Protein AF-A0A401I4K0-F1 (afdb_monomer)

Radius of gyration: 16.78 Å; Cα contacts (8 Å, |Δi|>4): 309; chains: 1; bounding box: 39×37×46 Å

Secondary structure (DSSP, 8-state):
-HHHHHH-GGGG-TTSPPSS-HHHHHHHHHHHHH-SSEEE----STTHHHHHHHHHHHH----SSEEETTHHHHHHT-HHHHHHHTTS-EEEESTTHHHHHHHHHHTT----EEEEE---SGGGHHHHHHHHHHHHHHS--SEEEE--SSTHHHHHHHHHHHTSEEEE-HHHHHHHHHHHHTT--TTT--SPPP-

Sequence (195 aa):
MEFMKTQYDWVNHPKYITLPNASAREKLVACLREADLVGHLVEPQWGFKPLFDMVASFYKPKLDNTFYAFANAHISRDRRFYSAFKDTKVLLCGAKAVKYQKVLQDRYGWTGIVGAVDCPTWDHHEEAMHHMSLMYSSQPYRLALVCAGVPGKVLTIHAKKLGAVGVDFGSGAELSVQADEQGFDAWDYTGTLKY

pLDDT: mean 91.39, std 9.86, range [57.34, 98.75]

Structure (mmCIF, N/CA/C/O backbone):
data_AF-A0A401I4K0-F1
#
_entry.id   AF-A0A401I4K0-F1
#
loop_
_atom_site.group_PDB
_atom_site.id
_atom_site.type_symbol
_atom_site.label_atom_id
_atom_site.label_alt_id
_atom_site.label_comp_id
_atom_site.label_asym_id
_atom_site.label_entity_id
_atom_site.label_seq_id
_atom_site.pdbx_PDB_ins_code
_atom_site.Cartn_x
_atom_site.Cartn_y
_atom_site.Cartn_z
_atom_site.occupancy
_atom_site.B_iso_or_equiv
_atom_site.auth_seq_id
_atom_site.auth_comp_id
_atom_site.auth_asym_id
_atom_site.auth_atom_id
_atom_site.pdbx_PDB_model_num
ATOM 1 N N . MET A 1 1 ? 19.461 3.174 -20.249 1.00 59.97 1 MET A N 1
ATOM 2 C CA . MET A 1 1 ? 19.204 4.158 -19.169 1.00 59.97 1 MET A CA 1
ATOM 3 C C . MET A 1 1 ? 18.585 5.439 -19.707 1.00 59.97 1 MET A C 1
ATOM 5 O O . MET A 1 1 ? 17.616 5.892 -19.123 1.00 59.97 1 MET A O 1
ATOM 9 N N . GLU A 1 2 ? 19.083 5.994 -20.813 1.00 66.06 2 GLU A N 1
ATOM 10 C CA . GLU A 1 2 ? 18.573 7.246 -21.398 1.00 66.06 2 GLU A CA 1
ATOM 11 C C . GLU A 1 2 ? 17.083 7.187 -21.781 1.00 66.06 2 GLU A C 1
ATOM 13 O O . GLU A 1 2 ? 16.327 8.042 -21.345 1.00 66.06 2 GLU A O 1
ATOM 18 N N . PHE A 1 3 ? 16.626 6.105 -22.427 1.00 68.75 3 PHE A N 1
ATOM 19 C CA . PHE A 1 3 ? 15.195 5.858 -22.686 1.00 68.75 3 PHE A CA 1
ATOM 20 C C . PHE A 1 3 ? 14.327 5.893 -21.415 1.00 68.75 3 PHE A C 1
ATOM 22 O O . PHE A 1 3 ? 13.306 6.562 -21.370 1.00 68.75 3 PHE A O 1
ATOM 29 N N . MET A 1 4 ? 14.744 5.214 -20.341 1.00 67.06 4 MET A N 1
ATOM 30 C CA . MET A 1 4 ? 13.981 5.223 -19.084 1.00 67.06 4 MET A CA 1
ATOM 31 C C . MET A 1 4 ? 13.912 6.629 -18.479 1.00 67.06 4 MET A C 1
ATOM 33 O O . MET A 1 4 ? 12.882 7.006 -17.940 1.00 67.06 4 MET A O 1
ATOM 37 N N . LYS A 1 5 ? 14.989 7.414 -18.593 1.00 68.00 5 LYS A N 1
ATOM 38 C CA . LYS A 1 5 ? 15.036 8.794 -18.094 1.00 68.00 5 LYS A CA 1
ATOM 39 C C . LYS A 1 5 ? 14.153 9.749 -18.897 1.00 68.00 5 LYS A C 1
ATOM 41 O O . LYS A 1 5 ? 13.675 10.712 -18.319 1.00 68.00 5 LYS A O 1
ATOM 46 N N . THR A 1 6 ? 13.951 9.506 -20.193 1.00 66.44 6 THR A N 1
ATOM 47 C CA . THR A 1 6 ? 13.090 10.347 -21.042 1.00 66.44 6 THR A CA 1
ATOM 48 C C . THR A 1 6 ? 11.616 9.967 -20.973 1.00 66.44 6 THR A C 1
ATOM 50 O O . THR A 1 6 ? 10.772 10.785 -21.314 1.00 66.44 6 THR A O 1
ATOM 53 N N . GLN A 1 7 ? 11.297 8.738 -20.559 1.00 66.12 7 GLN A N 1
ATOM 54 C CA . GLN A 1 7 ? 9.914 8.266 -20.430 1.00 66.12 7 GLN A CA 1
ATOM 55 C C . GLN A 1 7 ? 9.366 8.363 -18.999 1.00 66.12 7 GLN A C 1
ATOM 57 O O . GLN A 1 7 ? 8.151 8.340 -18.810 1.00 66.12 7 GLN A O 1
ATOM 62 N N . TYR A 1 8 ? 10.237 8.440 -17.988 1.00 68.19 8 TYR A N 1
ATOM 63 C CA . TYR A 1 8 ? 9.842 8.321 -16.588 1.00 68.19 8 TYR A CA 1
ATOM 64 C C . TYR A 1 8 ? 10.593 9.314 -15.692 1.00 68.19 8 TYR A C 1
ATOM 66 O O . TYR A 1 8 ? 11.676 9.023 -15.181 1.00 68.19 8 TYR A O 1
ATOM 74 N N . ASP A 1 9 ? 9.966 10.461 -15.425 1.00 65.19 9 ASP A N 1
ATOM 75 C CA . ASP A 1 9 ? 10.536 11.551 -14.614 1.00 65.19 9 ASP A CA 1
ATOM 76 C C . ASP A 1 9 ? 10.916 11.120 -13.185 1.00 65.19 9 ASP A C 1
ATOM 78 O O . ASP A 1 9 ? 11.830 11.670 -12.567 1.00 65.19 9 ASP A O 1
ATOM 82 N N . TRP A 1 10 ? 10.267 10.076 -12.660 1.00 67.19 10 TRP A N 1
ATOM 83 C CA . TRP A 1 10 ? 10.559 9.532 -11.333 1.00 67.19 10 TRP A CA 1
ATOM 84 C C . TRP A 1 10 ? 11.898 8.781 -11.251 1.00 67.19 10 TRP A C 1
ATOM 86 O O . TRP A 1 10 ? 12.419 8.607 -10.152 1.00 67.19 10 TRP A O 1
ATOM 96 N N . VAL A 1 11 ? 12.502 8.371 -12.375 1.00 66.31 11 VAL A N 1
ATOM 97 C CA . VAL A 1 11 ? 13.742 7.564 -12.397 1.00 66.31 11 VAL A CA 1
ATOM 98 C C . VAL A 1 11 ? 14.938 8.284 -11.761 1.00 66.31 11 VAL A C 1
ATOM 100 O O . VAL A 1 11 ? 15.849 7.621 -11.269 1.00 66.31 11 VAL A O 1
ATOM 103 N N . ASN A 1 12 ? 14.943 9.620 -11.732 1.00 65.00 12 ASN A N 1
ATOM 104 C CA . ASN A 1 12 ? 16.006 10.411 -11.095 1.00 65.00 12 ASN A CA 1
ATOM 105 C C . ASN A 1 12 ? 15.560 11.090 -9.792 1.00 65.00 12 ASN A C 1
ATOM 107 O O . ASN A 1 12 ? 16.321 11.865 -9.214 1.00 65.00 12 ASN A O 1
ATOM 111 N N . HIS A 1 13 ? 14.327 10.860 -9.339 1.00 67.81 13 HIS A N 1
ATOM 112 C CA . HIS A 1 13 ? 13.812 11.574 -8.182 1.00 67.81 13 HIS A CA 1
ATOM 113 C C . HIS A 1 13 ? 14.358 10.930 -6.885 1.00 67.81 13 HIS A C 1
ATOM 115 O O . HIS A 1 13 ? 14.243 9.718 -6.709 1.00 67.81 13 HIS A O 1
ATOM 121 N N . PRO A 1 14 ? 14.928 11.709 -5.944 1.00 64.94 14 PRO A N 1
ATOM 122 C CA . PRO A 1 14 ? 15.727 11.193 -4.819 1.00 64.94 14 PRO A CA 1
ATOM 123 C C . PRO A 1 14 ? 14.950 10.328 -3.816 1.00 64.94 14 PRO A C 1
ATOM 125 O O . PRO A 1 14 ? 15.546 9.616 -3.018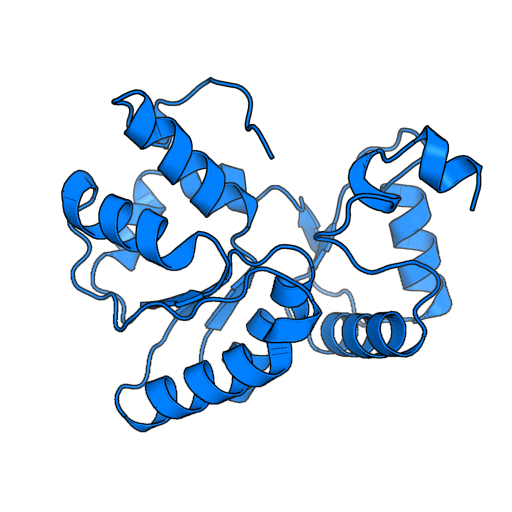 1.00 64.94 14 PRO A O 1
ATOM 128 N N . LYS A 1 15 ? 13.612 10.365 -3.852 1.00 66.25 15 LYS A N 1
ATOM 129 C CA . LYS A 1 15 ? 12.749 9.453 -3.075 1.00 66.25 15 LYS A CA 1
ATOM 130 C C . LYS A 1 15 ? 12.721 8.015 -3.619 1.00 66.25 15 LYS A C 1
ATOM 132 O O . LYS A 1 15 ? 12.202 7.128 -2.942 1.00 66.25 15 LYS A O 1
ATOM 137 N N . TYR A 1 16 ? 13.229 7.784 -4.828 1.00 74.19 16 TYR A N 1
ATOM 138 C CA . TYR A 1 16 ? 13.229 6.480 -5.485 1.00 74.19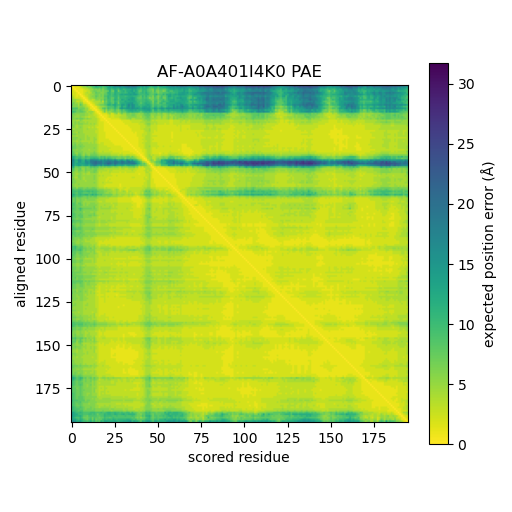 16 TYR A CA 1
ATOM 139 C C . TYR A 1 16 ? 14.617 5.845 -5.476 1.00 74.19 16 TYR A C 1
ATOM 141 O O . TYR A 1 16 ? 15.626 6.470 -5.167 1.00 74.19 16 TYR A O 1
ATOM 149 N N . ILE A 1 17 ? 14.653 4.562 -5.822 1.00 83.38 17 ILE A N 1
ATOM 150 C CA . ILE A 1 17 ? 15.889 3.791 -5.901 1.00 83.38 17 ILE A CA 1
ATOM 151 C C . ILE A 1 17 ? 16.758 4.339 -7.034 1.00 83.38 17 ILE A C 1
ATOM 153 O O . ILE A 1 17 ? 16.348 4.317 -8.196 1.00 83.38 17 ILE A O 1
ATOM 157 N N . THR A 1 18 ? 17.990 4.726 -6.715 1.00 83.44 18 THR A N 1
ATOM 158 C CA . THR A 1 18 ? 19.007 5.041 -7.724 1.00 83.44 18 THR A CA 1
ATOM 159 C C . THR A 1 18 ? 19.327 3.798 -8.550 1.00 83.44 18 THR A C 1
ATOM 161 O O . THR A 1 18 ? 19.769 2.784 -8.011 1.00 83.44 18 THR A O 1
ATOM 164 N N . LEU A 1 19 ? 19.110 3.865 -9.866 1.00 84.00 19 LEU A N 1
ATOM 165 C CA . LEU A 1 19 ? 19.390 2.762 -10.787 1.00 84.00 19 LEU A CA 1
ATOM 166 C C . LEU A 1 19 ? 20.790 2.884 -11.425 1.00 84.00 19 LEU A C 1
ATOM 168 O O . LEU A 1 19 ? 21.197 3.992 -11.777 1.00 84.00 19 LEU A O 1
ATOM 172 N N . PRO A 1 20 ? 21.489 1.757 -11.675 1.00 87.94 20 PRO A N 1
ATOM 173 C CA . PRO A 1 20 ? 21.079 0.379 -11.386 1.00 87.94 20 PRO A CA 1
ATOM 174 C C . PRO A 1 20 ? 21.263 0.001 -9.907 1.00 87.94 20 PRO A C 1
ATOM 176 O O . PRO A 1 20 ? 22.246 0.377 -9.281 1.00 87.94 20 PRO A O 1
ATOM 179 N N . ASN A 1 21 ? 20.355 -0.821 -9.371 1.00 89.06 21 ASN A N 1
ATOM 180 C CA . ASN A 1 21 ? 20.457 -1.357 -8.011 1.00 89.06 21 ASN A CA 1
ATOM 181 C C . ASN A 1 21 ? 20.181 -2.867 -8.015 1.00 89.06 21 ASN A C 1
ATOM 183 O O . ASN A 1 21 ? 19.038 -3.304 -8.164 1.00 89.06 21 ASN A O 1
ATOM 187 N N . ALA A 1 22 ? 21.244 -3.667 -7.904 1.00 93.00 22 ALA A N 1
ATOM 188 C CA . ALA A 1 22 ? 21.151 -5.125 -7.978 1.00 93.00 22 ALA A CA 1
ATOM 189 C C . ALA A 1 22 ? 20.391 -5.717 -6.782 1.00 93.00 22 ALA A C 1
ATOM 191 O O . ALA A 1 22 ? 19.496 -6.535 -6.978 1.00 93.00 22 ALA A O 1
ATOM 192 N N . SER A 1 23 ? 20.686 -5.229 -5.574 1.00 92.94 23 SER A N 1
ATOM 193 C CA . SER A 1 23 ? 20.040 -5.673 -4.335 1.00 92.94 23 SER A CA 1
ATOM 194 C C . SER A 1 23 ? 18.533 -5.415 -4.364 1.00 92.94 23 SER A C 1
ATOM 196 O O . SER A 1 23 ? 17.734 -6.320 -4.125 1.00 92.94 23 SER A O 1
ATOM 198 N N . ALA A 1 24 ? 18.114 -4.209 -4.756 1.00 93.19 24 ALA A N 1
ATOM 199 C CA . ALA A 1 24 ? 16.696 -3.893 -4.847 1.00 93.19 24 ALA A CA 1
ATOM 200 C C . ALA A 1 24 ? 15.976 -4.732 -5.906 1.00 93.19 24 ALA A C 1
ATOM 202 O O . ALA A 1 24 ? 14.875 -5.222 -5.663 1.00 93.19 24 ALA A O 1
ATOM 203 N N . ARG A 1 25 ? 16.611 -4.956 -7.061 1.00 94.19 25 ARG A N 1
ATOM 204 C CA . ARG A 1 25 ? 16.080 -5.836 -8.107 1.00 94.19 25 ARG A CA 1
ATOM 205 C C . ARG A 1 25 ? 15.861 -7.256 -7.587 1.00 94.19 25 ARG A C 1
ATOM 207 O O . ARG A 1 25 ? 14.791 -7.812 -7.804 1.00 94.19 25 ARG A O 1
ATOM 214 N N . GLU A 1 26 ? 16.836 -7.830 -6.890 1.00 95.25 26 GLU A N 1
ATOM 215 C CA . GLU A 1 26 ? 16.734 -9.180 -6.323 1.00 95.25 26 GLU A CA 1
ATOM 216 C C . GLU A 1 26 ? 15.638 -9.275 -5.258 1.00 95.25 26 GLU A C 1
ATOM 218 O O . GLU A 1 26 ? 14.804 -10.181 -5.328 1.00 95.25 26 GLU A O 1
ATOM 223 N N . LYS A 1 27 ? 15.560 -8.299 -4.341 1.00 96.06 27 LYS A N 1
ATOM 224 C CA . LYS A 1 27 ? 14.483 -8.225 -3.340 1.00 96.06 27 LYS A CA 1
ATOM 225 C C . LYS A 1 27 ? 13.101 -8.131 -3.999 1.00 96.06 27 LYS A C 1
ATOM 227 O O . LYS A 1 27 ? 12.183 -8.849 -3.606 1.00 96.06 27 LYS A O 1
ATOM 232 N N . LEU A 1 28 ? 12.940 -7.291 -5.022 1.00 95.56 28 LEU A N 1
ATOM 233 C CA . LEU A 1 28 ? 11.666 -7.133 -5.733 1.00 95.56 28 LEU A CA 1
ATOM 234 C C . LEU A 1 28 ? 11.276 -8.388 -6.525 1.00 95.56 28 LEU A C 1
ATOM 236 O O . LEU A 1 28 ? 10.108 -8.767 -6.521 1.00 95.56 28 LEU A O 1
ATOM 240 N N . VAL A 1 29 ? 12.235 -9.069 -7.158 1.00 95.75 29 VAL A N 1
ATOM 241 C CA . VAL A 1 29 ? 11.990 -10.346 -7.852 1.00 95.75 29 VAL A CA 1
ATOM 242 C C . VAL A 1 29 ? 11.580 -11.440 -6.868 1.00 95.75 29 VAL A C 1
ATOM 244 O O . VAL A 1 29 ? 10.677 -12.218 -7.172 1.00 95.75 29 VAL A O 1
ATOM 247 N N . ALA A 1 30 ? 12.199 -11.498 -5.686 1.00 96.31 30 ALA A N 1
ATOM 248 C CA . ALA A 1 30 ? 11.770 -12.412 -4.631 1.00 96.31 30 ALA A CA 1
ATOM 249 C C . ALA A 1 30 ? 10.319 -12.130 -4.213 1.00 96.31 30 ALA A C 1
ATOM 251 O O . ALA A 1 30 ? 9.503 -13.046 -4.196 1.00 96.31 30 ALA A O 1
ATOM 252 N N . CYS A 1 31 ? 9.962 -10.859 -4.001 1.00 96.62 31 CYS A N 1
ATOM 253 C CA . CYS A 1 31 ? 8.584 -10.478 -3.681 1.00 96.62 31 CYS A CA 1
ATOM 254 C C . CYS A 1 31 ? 7.595 -10.883 -4.783 1.00 96.62 31 CYS A C 1
ATOM 256 O O . CYS A 1 31 ? 6.529 -11.413 -4.490 1.00 96.62 31 CYS A O 1
ATOM 258 N N . LEU A 1 32 ? 7.965 -10.679 -6.051 1.00 95.38 32 LEU A N 1
ATOM 259 C CA . LEU A 1 32 ? 7.142 -11.060 -7.201 1.00 95.38 32 LEU A CA 1
ATOM 260 C C . LEU A 1 32 ? 6.871 -12.570 -7.253 1.00 95.38 32 LEU A C 1
ATOM 262 O O . LEU A 1 32 ? 5.789 -12.978 -7.657 1.00 95.38 32 LEU A O 1
ATOM 266 N N . ARG A 1 33 ? 7.836 -13.398 -6.843 1.00 95.44 33 ARG A N 1
ATOM 267 C CA . ARG A 1 33 ? 7.681 -14.861 -6.783 1.00 95.44 33 ARG A CA 1
ATOM 268 C C . ARG A 1 33 ? 6.820 -15.331 -5.613 1.00 95.44 33 ARG A C 1
ATOM 270 O O . ARG A 1 33 ? 6.266 -16.422 -5.685 1.00 95.44 33 ARG A O 1
ATOM 277 N N . GLU A 1 34 ? 6.742 -14.544 -4.546 1.00 95.94 34 GLU A N 1
ATOM 278 C CA . GLU A 1 34 ? 5.977 -14.873 -3.340 1.00 95.94 34 GLU A CA 1
ATOM 279 C C . GLU A 1 34 ? 4.537 -14.334 -3.354 1.00 95.94 34 GLU A C 1
ATOM 281 O O . GLU A 1 34 ? 3.718 -14.756 -2.533 1.00 95.94 34 GLU A O 1
ATOM 286 N N . ALA A 1 35 ? 4.222 -13.393 -4.246 1.00 96.50 35 ALA A N 1
ATOM 287 C CA . ALA A 1 35 ? 2.906 -12.772 -4.338 1.00 96.50 35 ALA A CA 1
ATOM 288 C C . ALA A 1 35 ? 1.827 -13.761 -4.810 1.00 96.50 35 ALA A C 1
ATOM 290 O O . ALA A 1 35 ? 2.037 -14.524 -5.749 1.00 96.50 35 ALA A O 1
ATOM 291 N N . ASP A 1 36 ? 0.645 -13.706 -4.189 1.00 96.56 36 ASP A N 1
ATOM 292 C CA . ASP A 1 36 ? -0.511 -14.528 -4.593 1.00 96.56 36 ASP A CA 1
ATOM 293 C C . ASP A 1 36 ? -1.290 -13.909 -5.765 1.00 96.56 36 ASP A C 1
ATOM 295 O O . ASP A 1 36 ? -1.893 -14.616 -6.573 1.00 96.56 36 ASP A O 1
ATOM 299 N N . LEU A 1 37 ? -1.277 -12.574 -5.836 1.00 96.12 37 LEU A N 1
ATOM 300 C CA . LEU A 1 37 ? -1.945 -11.745 -6.833 1.00 96.12 37 LEU A CA 1
ATOM 301 C C . LEU A 1 37 ? -0.954 -10.685 -7.314 1.00 96.12 37 LEU A C 1
ATOM 303 O O . LEU A 1 37 ? -0.351 -9.986 -6.496 1.00 96.12 37 LEU A O 1
ATOM 307 N N . VAL A 1 38 ? -0.809 -10.528 -8.629 1.00 95.69 38 VAL A N 1
ATOM 308 C CA . VAL A 1 38 ? 0.138 -9.568 -9.213 1.00 95.69 38 VAL A CA 1
ATOM 309 C C . VAL A 1 38 ? -0.589 -8.527 -10.053 1.00 95.69 38 VAL A C 1
ATOM 311 O O . VAL A 1 38 ? -1.146 -8.818 -11.111 1.00 95.69 38 VAL A O 1
ATOM 314 N N . GLY A 1 39 ? -0.543 -7.283 -9.583 1.00 94.00 39 GLY A N 1
ATOM 315 C CA . GLY A 1 39 ? -1.016 -6.129 -10.334 1.00 94.00 39 GLY A CA 1
ATOM 316 C C . GLY A 1 39 ? 0.009 -5.722 -11.387 1.00 94.00 39 GLY A C 1
ATOM 317 O O . GLY A 1 39 ? 1.172 -5.493 -11.055 1.00 94.00 39 GLY A O 1
ATOM 318 N N . HIS A 1 40 ? -0.408 -5.587 -12.642 1.00 91.50 40 HIS A N 1
ATOM 319 C CA . HIS A 1 40 ? 0.437 -5.018 -13.687 1.00 91.50 40 HIS A CA 1
ATOM 320 C C . HIS A 1 40 ? -0.348 -4.066 -14.583 1.00 91.50 40 HIS A C 1
ATOM 322 O O . HIS A 1 40 ? -1.578 -4.088 -14.654 1.00 91.50 40 HIS A O 1
ATOM 328 N N . LEU A 1 41 ? 0.390 -3.178 -15.232 1.00 86.62 41 LEU A N 1
ATOM 329 C CA . LEU A 1 41 ? -0.148 -2.283 -16.241 1.00 86.62 41 LEU A CA 1
ATOM 330 C C . LEU A 1 41 ? -0.299 -3.062 -17.552 1.00 86.62 41 LEU A C 1
ATOM 332 O O . LEU A 1 41 ? 0.555 -3.880 -17.917 1.00 86.62 41 LEU A O 1
ATOM 336 N N . VAL A 1 42 ? -1.434 -2.854 -18.211 1.00 82.19 42 VAL A N 1
ATOM 337 C CA . VAL A 1 42 ? -1.879 -3.622 -19.387 1.00 82.19 42 VAL A CA 1
ATOM 338 C C . VAL A 1 42 ? -1.858 -2.782 -20.659 1.00 82.19 42 VAL A C 1
ATOM 340 O O . VAL A 1 42 ? -2.116 -3.297 -21.743 1.00 82.19 42 VAL A O 1
ATOM 343 N N . GLU A 1 43 ? -1.542 -1.494 -20.533 1.00 80.06 43 GLU A N 1
ATOM 344 C CA . GLU A 1 43 ? -1.530 -0.533 -21.618 1.00 80.06 43 GLU A CA 1
ATOM 345 C C . GLU A 1 43 ? -0.524 -0.978 -22.699 1.00 80.06 43 GLU A C 1
ATOM 347 O O . GLU A 1 43 ? 0.667 -1.155 -22.411 1.00 80.06 43 GLU A O 1
ATOM 352 N N . PRO A 1 44 ? -0.984 -1.162 -23.953 1.00 60.59 44 PRO A N 1
ATOM 353 C CA . PRO A 1 44 ? -0.160 -1.700 -25.035 1.00 60.59 44 PRO A CA 1
ATOM 354 C C . PRO A 1 44 ? 0.842 -0.675 -25.581 1.00 60.59 44 PRO A C 1
ATOM 356 O O . PRO A 1 44 ? 1.737 -1.038 -26.343 1.00 60.59 44 PRO A O 1
ATOM 359 N N . GLN A 1 45 ? 0.705 0.605 -25.215 1.00 63.12 45 GLN A N 1
ATOM 360 C CA . GLN A 1 45 ? 1.603 1.667 -25.658 1.00 63.12 45 GLN A CA 1
ATOM 361 C C . GLN A 1 45 ? 2.979 1.493 -25.000 1.00 63.12 45 GLN A C 1
ATOM 363 O O . GLN A 1 45 ? 3.152 1.864 -23.846 1.00 63.12 45 GLN A O 1
ATOM 368 N N . TRP A 1 46 ? 3.906 0.860 -25.735 1.00 57.34 46 TRP A N 1
ATOM 369 C CA . TRP A 1 46 ? 5.387 0.849 -25.679 1.00 57.34 46 TRP A CA 1
ATOM 370 C C . TRP A 1 46 ? 6.152 1.027 -24.350 1.00 57.34 46 TRP A C 1
ATOM 372 O O . TRP A 1 46 ? 7.360 1.251 -24.360 1.00 57.34 46 TRP A O 1
ATOM 382 N N . GLY A 1 47 ? 5.513 0.839 -23.206 1.00 68.25 47 GLY A N 1
ATOM 383 C CA . GLY A 1 47 ? 6.151 0.902 -21.900 1.00 68.25 47 GLY A CA 1
ATOM 384 C C . GLY A 1 47 ? 5.813 -0.334 -21.099 1.00 68.25 47 GLY A C 1
ATOM 385 O O . GLY A 1 47 ? 6.607 -1.260 -20.988 1.00 68.25 47 GLY A O 1
ATOM 386 N N . PHE A 1 48 ? 4.614 -0.380 -20.532 1.00 79.69 48 PHE A N 1
ATOM 387 C CA . PHE A 1 48 ? 4.424 -1.217 -19.357 1.00 79.69 48 PHE A CA 1
ATOM 388 C C . PHE A 1 48 ? 4.146 -2.694 -19.631 1.00 79.69 48 PHE A C 1
ATOM 390 O O . PHE A 1 48 ? 4.774 -3.538 -18.989 1.00 79.69 48 PHE A O 1
ATOM 397 N N . LYS A 1 49 ? 3.262 -3.034 -20.580 1.00 84.88 49 LYS A N 1
ATOM 398 C CA . LYS A 1 49 ? 2.968 -4.445 -20.883 1.00 84.88 49 LYS A CA 1
ATOM 399 C C . LYS A 1 49 ? 4.194 -5.186 -21.446 1.00 84.88 49 LYS A C 1
ATOM 401 O O . LYS A 1 49 ? 4.524 -6.233 -20.892 1.00 84.88 49 LYS A O 1
ATOM 406 N N . PRO A 1 50 ? 4.938 -4.650 -22.439 1.00 87.06 50 PRO A N 1
ATOM 407 C CA . PRO A 1 50 ? 6.174 -5.285 -22.897 1.00 87.06 50 PRO A CA 1
ATOM 408 C C . PRO A 1 50 ? 7.248 -5.394 -21.802 1.00 87.06 50 PRO A C 1
ATOM 410 O O . PRO A 1 50 ? 7.913 -6.423 -21.706 1.00 87.06 50 PRO A O 1
ATOM 413 N N . LEU A 1 51 ? 7.411 -4.374 -20.944 1.00 86.31 51 LEU A N 1
ATOM 414 C CA . LEU A 1 51 ? 8.340 -4.441 -19.805 1.00 86.31 51 LEU A CA 1
ATOM 415 C C . LEU A 1 51 ? 7.953 -5.554 -18.825 1.00 86.31 51 LEU A C 1
ATOM 417 O O . LEU A 1 51 ? 8.819 -6.318 -18.397 1.00 86.31 51 LEU A O 1
ATOM 421 N N . PHE A 1 52 ? 6.666 -5.670 -18.491 1.00 90.06 52 PHE A N 1
ATOM 422 C CA . PHE A 1 52 ? 6.166 -6.742 -17.635 1.00 90.06 52 PHE A CA 1
ATOM 423 C C . PHE A 1 52 ? 6.421 -8.120 -18.254 1.00 90.06 52 PHE A C 1
ATOM 425 O O . PHE A 1 52 ? 6.941 -8.998 -17.570 1.00 90.06 52 PHE A O 1
ATOM 432 N N . ASP A 1 53 ? 6.146 -8.294 -19.549 1.00 90.06 53 ASP A N 1
ATOM 433 C CA . ASP A 1 53 ? 6.372 -9.561 -20.256 1.00 90.06 53 ASP A CA 1
ATOM 434 C C . ASP A 1 53 ? 7.855 -9.949 -20.287 1.00 90.06 53 ASP A C 1
ATOM 436 O O . ASP A 1 53 ? 8.196 -11.116 -20.087 1.00 90.06 53 ASP A O 1
ATOM 440 N N . MET A 1 54 ? 8.759 -8.980 -20.466 1.00 90.81 54 MET A N 1
ATOM 441 C CA . MET A 1 54 ? 10.202 -9.219 -20.376 1.00 90.81 54 MET A CA 1
ATOM 442 C C . MET A 1 54 ? 10.626 -9.653 -18.969 1.00 90.81 54 MET A C 1
ATOM 444 O O . MET A 1 54 ? 11.389 -10.609 -18.827 1.00 90.81 54 MET A O 1
ATOM 448 N N . VAL A 1 55 ? 10.114 -8.993 -17.924 1.00 91.62 55 VAL A N 1
ATOM 449 C CA . VAL A 1 55 ? 10.370 -9.372 -16.523 1.00 91.62 55 VAL A CA 1
ATOM 450 C C . VAL A 1 55 ? 9.839 -10.780 -16.244 1.00 91.62 55 VAL A C 1
ATOM 452 O O . VAL A 1 55 ? 10.561 -11.604 -15.679 1.00 91.62 55 VAL A O 1
ATOM 455 N N . ALA A 1 56 ? 8.614 -11.083 -16.676 1.00 92.69 56 ALA A N 1
ATOM 456 C CA . ALA A 1 56 ? 7.991 -12.389 -16.499 1.00 92.69 56 ALA A CA 1
ATOM 457 C C . ALA A 1 56 ? 8.767 -13.494 -17.233 1.00 92.69 56 ALA A C 1
ATOM 459 O O . ALA A 1 56 ? 9.063 -14.531 -16.646 1.00 92.69 56 ALA A O 1
ATOM 460 N N . SER A 1 57 ? 9.173 -13.253 -18.481 1.00 94.50 57 SER A N 1
ATOM 461 C CA . SER A 1 57 ? 9.957 -14.195 -19.287 1.00 94.50 57 SER A CA 1
ATOM 462 C C . SER A 1 57 ? 11.341 -14.473 -18.686 1.00 94.50 57 SER A C 1
ATOM 464 O O . SER A 1 57 ? 11.765 -15.628 -18.593 1.00 94.50 57 SER A O 1
ATOM 466 N N . PHE A 1 58 ? 12.035 -13.428 -18.225 1.00 96.00 58 PHE A N 1
ATOM 467 C CA . PHE A 1 58 ? 13.391 -13.549 -17.694 1.00 96.00 58 PHE A CA 1
ATOM 468 C C . PHE A 1 58 ? 13.425 -14.188 -16.299 1.00 96.00 58 PHE A C 1
ATOM 470 O O . PHE A 1 58 ? 14.193 -15.120 -16.061 1.00 96.00 58 PHE A O 1
ATOM 477 N N . TYR A 1 59 ? 12.586 -13.717 -15.370 1.00 95.50 59 TYR A N 1
ATOM 478 C CA . TYR A 1 59 ? 12.608 -14.177 -13.975 1.00 95.50 59 TYR A CA 1
ATOM 479 C C . TYR A 1 59 ? 11.694 -15.369 -13.691 1.00 95.50 59 TYR A C 1
ATOM 481 O O . TYR A 1 59 ? 11.845 -15.987 -12.629 1.00 95.50 59 TYR A O 1
ATOM 489 N N . LYS A 1 60 ? 10.773 -15.676 -14.614 1.00 93.88 60 LYS A N 1
ATOM 490 C CA . LYS A 1 60 ? 9.8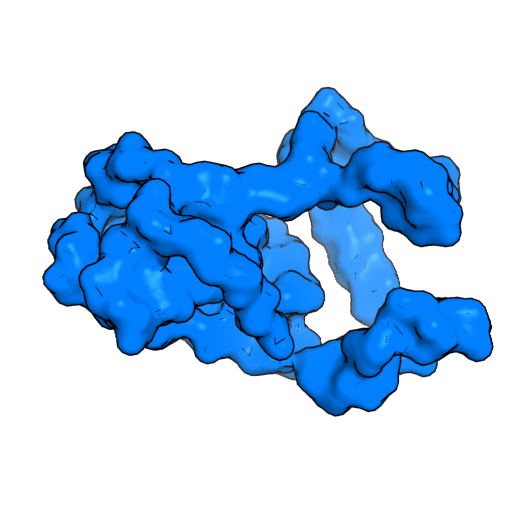15 -16.791 -14.566 1.00 93.88 60 LYS A CA 1
ATOM 491 C C . LYS A 1 60 ? 9.069 -16.914 -13.226 1.00 93.88 60 LYS A C 1
ATOM 493 O O . LYS A 1 60 ? 9.081 -17.991 -12.629 1.00 93.88 60 LYS A O 1
ATOM 498 N N . PRO A 1 61 ? 8.468 -15.830 -12.694 1.00 92.06 61 PRO A N 1
ATOM 499 C CA . PRO A 1 61 ? 7.614 -15.933 -11.516 1.00 92.06 61 PRO A CA 1
ATOM 500 C C . PRO A 1 61 ? 6.341 -16.731 -11.838 1.00 92.06 61 PRO A C 1
ATOM 502 O O . PRO A 1 61 ? 5.914 -16.801 -12.991 1.00 92.06 61 PRO A O 1
ATOM 505 N N . LYS A 1 62 ? 5.713 -17.307 -10.811 1.00 89.94 62 LYS A N 1
ATOM 506 C CA . LYS A 1 62 ? 4.395 -17.934 -10.939 1.00 89.94 62 LYS A CA 1
ATOM 507 C C . LYS A 1 62 ? 3.331 -16.831 -10.936 1.00 89.94 62 LYS A C 1
ATOM 509 O O . LYS A 1 62 ? 3.173 -16.147 -9.934 1.00 89.94 62 LYS A O 1
ATOM 514 N N . LEU A 1 63 ? 2.646 -16.630 -12.059 1.00 88.12 63 LEU A N 1
ATOM 515 C CA . LEU A 1 63 ? 1.688 -15.533 -12.264 1.00 88.12 63 LEU A CA 1
ATOM 516 C C . LEU A 1 63 ? 0.272 -16.072 -12.493 1.00 88.12 63 LEU A C 1
ATOM 518 O O . LEU A 1 63 ? -0.361 -15.754 -13.494 1.00 88.12 63 LEU A O 1
ATOM 522 N N . ASP A 1 64 ? -0.211 -16.916 -11.581 1.00 88.62 64 ASP A N 1
ATOM 523 C CA . ASP A 1 64 ? -1.509 -17.586 -11.746 1.00 88.62 64 ASP A CA 1
ATOM 524 C C . ASP A 1 64 ? -2.688 -16.604 -11.690 1.00 88.62 64 ASP A C 1
ATOM 526 O O . ASP A 1 64 ? -3.712 -16.832 -12.326 1.00 88.62 64 ASP A O 1
ATOM 530 N N . ASN A 1 65 ? -2.543 -15.508 -10.935 1.00 93.00 65 ASN A N 1
ATOM 531 C CA . ASN A 1 65 ? -3.587 -14.506 -10.762 1.00 93.00 65 ASN A CA 1
ATOM 532 C C . ASN A 1 65 ? -3.017 -13.105 -10.970 1.00 93.00 65 ASN A C 1
ATOM 534 O O . ASN A 1 65 ? -2.281 -12.579 -10.128 1.00 93.00 65 ASN A O 1
ATOM 538 N N . THR A 1 66 ? -3.380 -12.481 -12.086 1.00 94.19 66 THR A N 1
ATOM 539 C CA . THR A 1 66 ? -3.004 -11.101 -12.386 1.00 94.19 66 THR A CA 1
ATOM 540 C C . THR A 1 66 ? -4.221 -10.191 -12.428 1.00 94.19 66 THR A C 1
ATOM 542 O O . THR A 1 66 ? -5.350 -10.622 -12.660 1.00 94.19 66 THR A O 1
ATOM 545 N N . PHE A 1 67 ? -3.997 -8.908 -12.164 1.00 94.12 67 PHE A N 1
ATOM 546 C CA . PHE A 1 67 ? -5.035 -7.884 -12.213 1.00 94.12 67 PHE A CA 1
ATOM 547 C C . PHE A 1 67 ? -4.445 -6.541 -12.655 1.00 94.12 67 PHE A C 1
ATOM 549 O O . PHE A 1 67 ? -3.229 -6.380 -12.776 1.00 94.12 67 PHE A O 1
ATOM 556 N N . TYR A 1 68 ? -5.309 -5.559 -12.903 1.00 92.56 68 TYR A N 1
ATOM 557 C CA . TYR A 1 68 ? -4.870 -4.224 -13.296 1.00 92.56 68 TYR A CA 1
ATOM 558 C C . TYR A 1 68 ? -4.205 -3.481 -12.127 1.00 92.56 68 TYR A C 1
ATOM 560 O O . TYR A 1 68 ? -4.804 -3.341 -11.064 1.00 92.56 68 TYR A O 1
ATOM 568 N N . ALA A 1 69 ? -2.987 -2.962 -12.311 1.00 90.56 69 ALA A N 1
ATOM 569 C CA . ALA A 1 69 ? -2.194 -2.371 -11.222 1.00 90.56 69 ALA A CA 1
ATOM 570 C C . ALA A 1 69 ? -2.883 -1.210 -10.471 1.00 90.56 69 ALA A C 1
ATOM 572 O O . ALA A 1 69 ? -2.644 -1.040 -9.276 1.00 90.56 69 ALA A O 1
ATOM 573 N N . PHE A 1 70 ? -3.764 -0.444 -11.127 1.00 89.00 70 PHE A N 1
ATOM 574 C CA . PHE A 1 70 ? -4.529 0.636 -10.484 1.00 89.00 70 PHE A CA 1
ATOM 575 C C . PHE A 1 70 ? -5.840 0.177 -9.829 1.00 89.00 70 PHE A C 1
ATOM 577 O O . PHE A 1 70 ? -6.643 1.005 -9.396 1.00 89.00 70 PHE A O 1
ATOM 584 N N . ALA A 1 71 ? -6.066 -1.133 -9.682 1.00 92.12 71 ALA A N 1
ATOM 585 C CA . ALA A 1 71 ? -7.203 -1.643 -8.919 1.00 92.12 71 ALA A CA 1
ATOM 586 C C . ALA A 1 71 ? -7.255 -1.077 -7.488 1.00 92.12 71 ALA A C 1
ATOM 588 O O . ALA A 1 71 ? -8.344 -0.902 -6.959 1.00 92.12 71 ALA A O 1
ATOM 589 N N . ASN A 1 72 ? -6.121 -0.707 -6.880 1.00 91.31 72 ASN A N 1
ATOM 590 C CA . ASN A 1 72 ? -6.097 -0.044 -5.570 1.00 91.31 72 ASN A CA 1
ATOM 591 C C . ASN A 1 72 ? -6.848 1.306 -5.548 1.00 91.31 72 ASN A C 1
ATOM 593 O O . ASN A 1 72 ? -7.606 1.568 -4.615 1.00 91.31 72 ASN A O 1
ATOM 597 N N . ALA A 1 73 ? -6.717 2.130 -6.590 1.00 91.50 73 ALA A N 1
ATOM 598 C CA . ALA A 1 73 ? -7.460 3.379 -6.730 1.00 91.50 73 ALA A CA 1
ATOM 599 C C . ALA A 1 73 ? -8.956 3.116 -6.965 1.00 91.50 73 ALA A C 1
ATOM 601 O O . ALA A 1 73 ? -9.801 3.810 -6.403 1.00 91.50 73 ALA A O 1
ATOM 602 N N . HIS A 1 74 ? -9.293 2.081 -7.743 1.00 92.12 74 HIS A N 1
ATOM 603 C CA . HIS A 1 74 ? -10.684 1.667 -7.939 1.00 92.12 74 HIS A CA 1
ATOM 604 C C . HIS A 1 74 ? -11.327 1.156 -6.642 1.00 92.12 74 HIS A C 1
ATOM 606 O O . HIS A 1 74 ? -12.446 1.552 -6.334 1.00 92.12 74 HIS A O 1
ATOM 612 N N . ILE A 1 75 ? -10.612 0.347 -5.852 1.00 94.25 75 ILE A N 1
ATOM 613 C CA . ILE A 1 75 ? -11.074 -0.132 -4.540 1.00 94.25 75 ILE A CA 1
ATOM 614 C C . ILE A 1 75 ? -11.330 1.050 -3.600 1.00 94.25 75 ILE A C 1
ATOM 616 O O . ILE A 1 75 ? -12.355 1.079 -2.928 1.00 94.25 75 ILE A O 1
ATOM 620 N N . SER A 1 76 ? -10.454 2.060 -3.593 1.00 94.25 76 SER A N 1
ATOM 621 C CA . SER A 1 76 ? -10.662 3.265 -2.779 1.00 94.25 76 SER A CA 1
ATOM 622 C C . SER A 1 76 ? -11.873 4.101 -3.209 1.00 94.25 76 SER A C 1
ATOM 624 O O . SER A 1 76 ? -12.358 4.903 -2.423 1.00 94.25 76 SER A O 1
ATOM 626 N N . ARG A 1 77 ? -12.382 3.941 -4.434 1.00 95.00 77 ARG A N 1
ATOM 627 C CA . ARG A 1 77 ? -13.620 4.598 -4.886 1.00 95.00 77 ARG A CA 1
ATOM 628 C C . ARG A 1 77 ? -14.874 3.782 -4.585 1.00 95.00 77 ARG A C 1
ATOM 630 O O . ARG A 1 77 ? -15.978 4.218 -4.894 1.00 95.00 77 ARG A O 1
ATOM 637 N N . ASP A 1 78 ? -14.735 2.598 -4.004 1.00 95.94 78 ASP A N 1
ATOM 638 C CA . ASP A 1 78 ? -15.867 1.749 -3.679 1.00 95.94 78 ASP A CA 1
ATOM 639 C C . ASP A 1 78 ? -16.316 1.986 -2.235 1.00 95.94 78 ASP A C 1
ATOM 641 O O . ASP A 1 78 ? -15.603 1.670 -1.285 1.00 95.94 78 ASP A O 1
ATOM 645 N N . ARG A 1 79 ? -17.544 2.481 -2.047 1.00 96.56 79 ARG A N 1
ATOM 646 C CA . ARG A 1 79 ? -18.154 2.664 -0.716 1.00 96.56 79 ARG A CA 1
ATOM 647 C C . ARG A 1 79 ? -18.087 1.398 0.142 1.00 96.56 79 ARG A C 1
ATOM 649 O O . ARG A 1 79 ? -17.920 1.483 1.359 1.00 96.56 79 ARG A O 1
ATOM 656 N N . ARG A 1 80 ? -18.177 0.221 -0.488 1.00 97.06 80 ARG A N 1
ATOM 657 C CA . ARG A 1 80 ? -18.158 -1.076 0.198 1.00 97.06 80 ARG A CA 1
ATOM 658 C C . ARG A 1 80 ? -16.833 -1.336 0.899 1.00 97.06 80 ARG A C 1
ATOM 660 O O . ARG A 1 80 ? -16.848 -1.974 1.947 1.00 97.06 80 ARG A O 1
ATOM 667 N N . PHE A 1 81 ? -15.716 -0.829 0.369 1.00 97.06 81 PHE A N 1
ATOM 668 C CA . PHE A 1 81 ? -14.403 -0.948 1.005 1.00 97.06 81 PHE A CA 1
ATOM 669 C C . PHE A 1 81 ? -14.431 -0.354 2.419 1.00 97.06 81 PHE A C 1
ATOM 671 O O . PHE A 1 81 ? -14.099 -1.034 3.388 1.00 97.06 81 PHE A O 1
ATOM 678 N N . TYR A 1 82 ? -14.931 0.872 2.561 1.00 97.38 82 TYR A N 1
ATOM 679 C CA . TYR A 1 82 ? -14.988 1.551 3.854 1.00 97.38 82 TYR A CA 1
ATOM 680 C C . TYR A 1 82 ? -15.902 0.829 4.842 1.00 97.38 82 TYR A C 1
ATOM 682 O O . TYR A 1 82 ? -15.503 0.581 5.977 1.00 97.38 82 TY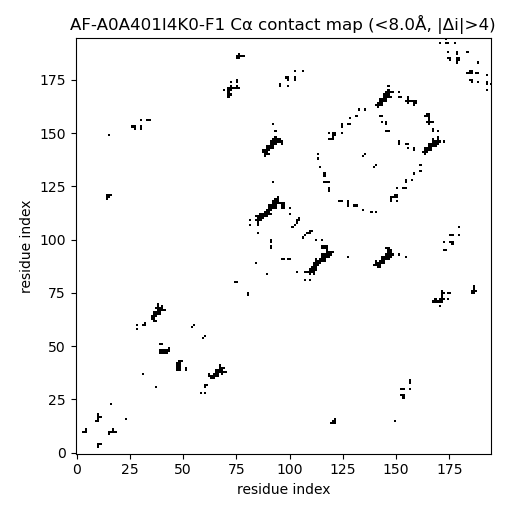R A O 1
ATOM 690 N N . SER A 1 83 ? -17.094 0.413 4.407 1.00 96.00 83 SER A N 1
ATOM 691 C CA . SER A 1 83 ? -18.019 -0.311 5.286 1.00 96.00 83 SER A CA 1
ATOM 692 C C . SER A 1 83 ? -17.534 -1.713 5.665 1.00 96.00 83 SER A C 1
ATOM 694 O O . SER A 1 83 ? -17.829 -2.171 6.763 1.00 96.00 83 SER A O 1
ATOM 696 N N . ALA A 1 84 ? -16.810 -2.401 4.775 1.00 97.06 84 ALA A N 1
ATOM 697 C CA . ALA A 1 84 ? -16.362 -3.773 5.004 1.00 97.06 84 ALA A CA 1
ATOM 698 C C . ALA A 1 84 ? -15.169 -3.852 5.965 1.00 97.06 84 ALA A C 1
ATOM 700 O O . ALA A 1 84 ? -15.047 -4.824 6.709 1.00 97.06 84 ALA A O 1
ATOM 701 N N . PHE A 1 85 ? -14.293 -2.843 5.958 1.00 97.31 85 PHE A N 1
ATOM 702 C CA . PHE A 1 85 ? -13.032 -2.886 6.701 1.00 97.31 85 PHE A CA 1
ATOM 703 C C . PHE A 1 85 ? -12.975 -1.977 7.933 1.00 97.31 85 PHE A C 1
ATOM 705 O O . PHE A 1 85 ? -12.035 -2.128 8.711 1.00 97.31 85 PHE A O 1
ATOM 712 N N . LYS A 1 86 ? -13.974 -1.114 8.181 1.00 97.31 86 LYS A N 1
ATOM 713 C CA . LYS A 1 86 ? -13.954 -0.141 9.296 1.00 97.31 86 LYS A CA 1
ATOM 714 C C . LYS A 1 86 ? -13.652 -0.730 10.682 1.00 97.31 86 LYS A C 1
ATOM 716 O O . LYS A 1 86 ? -12.989 -0.072 11.478 1.00 97.31 86 LYS A O 1
ATOM 721 N N . ASP A 1 87 ? -14.079 -1.964 10.948 1.00 97.81 87 ASP A N 1
ATOM 722 C CA . ASP A 1 87 ? -13.888 -2.650 12.238 1.00 97.81 87 ASP A CA 1
ATOM 723 C C . ASP A 1 87 ? -12.839 -3.779 12.150 1.00 97.81 87 ASP A C 1
ATOM 725 O O . ASP A 1 87 ? -12.563 -4.486 13.121 1.00 97.81 87 ASP A O 1
ATOM 729 N N . THR A 1 88 ? -12.235 -3.979 10.974 1.00 98.25 88 THR A N 1
ATOM 730 C CA . THR A 1 88 ? -11.163 -4.963 10.792 1.00 98.25 88 THR A CA 1
ATOM 731 C C . THR A 1 88 ? -9.892 -4.458 11.460 1.00 98.25 88 THR A C 1
ATOM 733 O O . THR A 1 88 ? -9.546 -3.292 11.320 1.00 98.25 88 THR A O 1
ATOM 736 N N . LYS A 1 89 ? -9.146 -5.345 12.132 1.00 98.44 89 LYS A N 1
ATOM 737 C CA . LYS A 1 89 ? -7.810 -5.014 12.646 1.00 98.44 89 LYS A CA 1
ATOM 738 C C . LYS A 1 89 ? -6.850 -4.725 11.490 1.00 98.44 89 LYS A C 1
ATOM 740 O O . LYS A 1 89 ? -6.346 -5.674 10.880 1.00 98.44 89 LYS A O 1
ATOM 745 N N . VAL A 1 90 ? -6.631 -3.445 11.189 1.00 98.62 90 VAL A N 1
ATOM 746 C CA . VAL A 1 90 ? -5.826 -2.974 10.052 1.00 98.62 90 VAL A CA 1
ATOM 747 C C . VAL A 1 90 ? -4.571 -2.257 10.533 1.00 98.62 90 VAL A C 1
ATOM 749 O O . VAL A 1 90 ? -4.656 -1.333 11.338 1.00 98.62 90 VAL A O 1
ATOM 752 N N . LEU A 1 91 ? -3.413 -2.640 9.999 1.00 98.69 91 LEU A N 1
ATOM 753 C CA . LEU A 1 91 ? -2.194 -1.842 10.070 1.00 98.69 91 LEU A CA 1
ATOM 754 C C . LEU A 1 91 ? -2.075 -0.975 8.813 1.00 98.69 91 LEU A C 1
ATOM 756 O O . LEU A 1 91 ? -2.250 -1.463 7.695 1.00 98.69 91 LEU A O 1
ATOM 760 N N . LEU A 1 92 ? -1.735 0.299 8.978 1.00 98.56 92 LEU A N 1
ATOM 761 C CA . LEU A 1 92 ? -1.368 1.169 7.862 1.00 98.56 92 LEU A CA 1
ATOM 762 C C . LEU A 1 92 ? 0.153 1.288 7.794 1.00 98.56 92 LEU A C 1
ATOM 764 O O . LEU A 1 92 ? 0.811 1.426 8.822 1.00 98.56 92 LEU A O 1
ATOM 768 N N . CYS A 1 93 ? 0.733 1.238 6.598 1.00 98.19 93 CYS A N 1
ATOM 769 C CA . CYS A 1 93 ? 2.185 1.331 6.455 1.00 98.19 93 CYS A CA 1
ATOM 770 C C . CYS A 1 93 ? 2.597 2.201 5.266 1.00 98.19 93 CYS A C 1
ATOM 772 O O . CYS A 1 93 ? 2.008 2.082 4.199 1.00 98.19 93 CYS A O 1
ATOM 774 N N . GLY A 1 94 ? 3.608 3.054 5.424 1.00 95.75 94 GLY A N 1
ATOM 775 C CA . GLY A 1 94 ? 4.167 3.905 4.371 1.00 95.75 94 GLY A CA 1
ATOM 776 C C . GLY A 1 94 ? 4.064 5.401 4.651 1.00 95.75 94 GLY A C 1
ATOM 777 O O . GLY A 1 94 ? 3.404 5.823 5.596 1.00 95.75 94 GLY A O 1
ATOM 778 N N . ALA A 1 95 ? 4.674 6.200 3.772 1.00 89.56 95 ALA A N 1
ATOM 779 C CA . ALA A 1 95 ? 4.828 7.657 3.899 1.00 89.56 95 ALA A CA 1
ATOM 780 C C . ALA A 1 95 ? 3.543 8.439 4.238 1.00 89.56 95 ALA A C 1
ATOM 782 O O . ALA A 1 95 ? 3.591 9.531 4.799 1.00 89.56 95 ALA A O 1
ATOM 783 N N . LYS A 1 96 ? 2.376 7.916 3.841 1.00 87.94 96 LYS A N 1
ATOM 784 C CA . LYS A 1 96 ? 1.069 8.559 4.056 1.00 87.94 96 LYS A CA 1
ATOM 785 C C . LYS A 1 96 ? 0.218 7.860 5.111 1.00 87.94 96 LYS A C 1
ATOM 787 O O . LYS A 1 96 ? -0.923 8.265 5.307 1.00 87.94 96 LYS A O 1
ATOM 792 N N . ALA A 1 97 ? 0.747 6.852 5.806 1.00 95.00 97 ALA A N 1
ATOM 793 C CA . ALA A 1 97 ? -0.015 6.023 6.737 1.00 95.00 97 ALA A CA 1
ATOM 794 C C . ALA A 1 97 ? -0.685 6.844 7.845 1.00 95.00 97 ALA A C 1
ATOM 796 O O . ALA A 1 97 ? -1.874 6.670 8.078 1.00 95.00 97 ALA A O 1
ATOM 797 N N . VAL A 1 98 ? 0.029 7.793 8.461 1.00 94.56 98 VAL A N 1
ATOM 798 C CA . VAL A 1 98 ? -0.520 8.642 9.537 1.00 94.56 98 VAL A CA 1
ATOM 799 C C . VAL A 1 98 ? -1.649 9.542 9.030 1.00 94.56 98 VAL A C 1
ATOM 801 O O . VAL A 1 98 ? -2.695 9.667 9.663 1.00 94.56 98 VAL A O 1
ATOM 804 N N . LYS A 1 99 ? -1.471 10.159 7.860 1.00 95.25 99 LYS A N 1
ATOM 805 C CA . LYS A 1 99 ? -2.505 11.022 7.280 1.00 95.25 99 LYS A CA 1
ATOM 806 C C . LYS A 1 99 ? -3.716 10.210 6.833 1.00 95.25 99 LYS A C 1
ATOM 808 O O . LYS A 1 99 ? -4.848 10.602 7.087 1.00 95.25 99 LYS A O 1
ATOM 813 N N . TYR A 1 100 ? -3.477 9.059 6.214 1.00 97.00 100 TYR A N 1
ATOM 814 C CA . TYR A 1 100 ? -4.537 8.159 5.790 1.00 97.00 100 TYR A CA 1
ATOM 815 C C . TYR A 1 100 ? -5.299 7.574 6.984 1.00 97.00 100 TYR A C 1
ATOM 817 O O . TYR A 1 100 ? -6.521 7.494 6.928 1.00 97.00 100 TYR A O 1
ATOM 825 N N . GLN A 1 101 ? -4.612 7.269 8.091 1.00 97.88 101 GLN A N 1
ATOM 826 C CA . GLN A 1 101 ? -5.244 6.891 9.356 1.00 97.88 101 GLN A CA 1
ATOM 827 C C . GLN A 1 101 ? -6.287 7.925 9.765 1.00 97.88 101 GLN A C 1
ATOM 829 O O . GLN A 1 101 ? -7.438 7.569 10.000 1.00 97.88 101 GLN A O 1
ATOM 834 N N . LYS A 1 102 ? -5.894 9.202 9.802 1.00 97.62 102 LYS A N 1
ATOM 835 C CA . LYS A 1 102 ? -6.787 10.292 10.188 1.00 97.62 102 LYS A CA 1
ATOM 836 C C . LYS A 1 102 ? -8.019 10.364 9.287 1.00 97.62 102 LYS A C 1
ATOM 838 O O . LYS A 1 102 ? -9.130 10.416 9.790 1.00 97.62 102 LYS A O 1
ATOM 843 N N . VAL A 1 103 ? -7.834 10.276 7.969 1.00 97.94 103 VAL A N 1
ATOM 844 C CA . VAL A 1 103 ? -8.949 10.255 7.007 1.00 97.94 103 VAL A CA 1
ATOM 845 C C . VAL A 1 103 ? -9.900 9.085 7.282 1.00 97.94 103 VAL A C 1
ATOM 847 O O . VAL A 1 103 ? -11.114 9.265 7.344 1.00 97.94 103 VAL A O 1
ATOM 850 N N . LEU A 1 104 ? -9.364 7.879 7.479 1.00 98.38 104 LEU A N 1
ATOM 851 C CA . LEU A 1 104 ? -10.170 6.693 7.763 1.00 98.38 104 LEU A CA 1
ATOM 852 C C . LEU A 1 104 ? -10.960 6.815 9.072 1.00 98.38 104 LEU A C 1
ATOM 854 O O . LEU A 1 104 ? -12.127 6.428 9.109 1.00 98.38 104 LEU A O 1
ATOM 858 N N . GLN A 1 105 ? -10.355 7.364 10.124 1.00 98.25 105 GLN A N 1
ATOM 859 C CA . GLN A 1 105 ? -11.001 7.531 11.427 1.00 98.25 105 GLN A CA 1
ATOM 860 C C . GLN A 1 105 ? -12.033 8.661 11.409 1.00 98.25 105 GLN A C 1
ATOM 862 O O . GLN A 1 105 ? -13.193 8.429 11.742 1.00 98.25 105 GLN A O 1
ATOM 867 N N . ASP A 1 106 ? -11.635 9.854 10.972 1.00 98.06 106 ASP A N 1
ATOM 868 C CA . ASP A 1 106 ? -12.436 11.070 11.119 1.00 98.06 106 ASP A CA 1
ATOM 869 C C . ASP A 1 106 ? -13.590 11.122 10.114 1.00 98.06 106 ASP A C 1
ATOM 871 O O . ASP A 1 106 ? -14.718 11.453 10.478 1.00 98.06 106 ASP A O 1
ATOM 875 N N . ARG A 1 107 ? -13.327 10.782 8.845 1.00 97.31 107 ARG A N 1
ATOM 876 C CA . ARG A 1 107 ? -14.337 10.846 7.779 1.00 97.31 107 ARG A CA 1
ATOM 877 C C . ARG A 1 107 ? -15.145 9.563 7.678 1.00 97.31 107 ARG A C 1
ATOM 879 O O . ARG A 1 107 ? -16.362 9.608 7.525 1.00 97.31 107 ARG A O 1
ATOM 886 N N . TYR A 1 108 ? -14.470 8.418 7.729 1.00 97.75 108 TYR A N 1
ATOM 887 C CA . TYR A 1 108 ? -15.097 7.128 7.435 1.00 97.75 108 TYR A CA 1
ATOM 888 C C . TYR A 1 108 ? -15.407 6.290 8.683 1.00 97.75 108 TYR A C 1
ATOM 890 O O . TYR A 1 108 ? -15.950 5.191 8.551 1.00 97.75 108 TYR A O 1
ATOM 898 N N . GLY A 1 109 ? -15.093 6.786 9.885 1.00 97.81 109 GLY A N 1
ATOM 899 C CA . GLY A 1 109 ? -15.458 6.145 11.150 1.00 97.81 109 GLY A CA 1
ATOM 900 C C . GLY A 1 109 ? -14.766 4.804 11.398 1.00 97.81 109 GLY A C 1
ATOM 901 O O . GLY A 1 109 ? -15.365 3.912 12.001 1.00 97.81 109 GLY A O 1
ATOM 902 N N . TRP A 1 110 ? -13.542 4.613 10.901 1.00 98.38 110 TRP A N 1
ATOM 903 C CA . TRP A 1 110 ? -12.790 3.377 11.125 1.00 98.38 110 TRP A CA 1
ATOM 904 C C . TRP A 1 110 ? -12.342 3.265 12.583 1.00 98.38 110 TRP A C 1
ATOM 906 O O . TRP A 1 110 ? -11.678 4.151 13.115 1.00 98.38 110 TRP A O 1
ATOM 916 N N . THR A 1 111 ? -12.658 2.137 13.215 1.00 98.19 111 THR A N 1
ATOM 917 C CA . THR A 1 111 ? -12.319 1.844 14.617 1.00 98.19 111 THR A CA 1
ATOM 918 C C . THR A 1 111 ? -11.264 0.746 14.755 1.00 98.19 111 THR A C 1
ATOM 920 O O . THR A 1 111 ? -10.601 0.647 15.783 1.00 98.19 111 THR A O 1
ATOM 923 N N . GLY A 1 112 ? -11.063 -0.065 13.712 1.00 97.75 112 GLY A N 1
ATOM 924 C CA . GLY A 1 112 ? -10.176 -1.228 13.739 1.00 97.75 112 GLY A CA 1
ATOM 925 C C . GLY A 1 112 ? -8.697 -0.948 13.443 1.00 97.75 112 GLY A C 1
ATOM 926 O O . GLY A 1 112 ? -7.910 -1.886 13.332 1.00 97.75 112 GLY A O 1
ATOM 927 N N . ILE A 1 113 ? -8.270 0.306 13.294 1.00 98.19 113 ILE A N 1
ATOM 928 C CA . ILE A 1 113 ? -6.866 0.607 12.971 1.00 98.19 113 ILE A CA 1
ATOM 929 C C . ILE A 1 113 ? -5.982 0.325 14.192 1.00 98.19 113 ILE A C 1
ATOM 931 O O . ILE A 1 113 ? -6.139 0.957 15.232 1.00 98.19 113 ILE A O 1
ATOM 935 N N . VAL A 1 114 ? -5.043 -0.618 14.063 1.00 97.31 114 VAL A N 1
ATOM 936 C CA . VAL A 1 114 ? -4.126 -1.003 15.154 1.00 97.31 114 VAL A CA 1
ATOM 937 C C . VAL A 1 114 ? -2.926 -0.065 15.270 1.00 97.31 114 VAL A C 1
ATOM 939 O O . VAL A 1 114 ? -2.294 0.002 16.317 1.00 97.31 114 VAL A O 1
ATOM 942 N N . GLY A 1 115 ? -2.603 0.656 14.195 1.00 97.19 115 GLY A N 1
ATOM 943 C CA . GLY A 1 115 ? -1.501 1.606 14.165 1.00 97.19 115 GLY A CA 1
ATOM 944 C C . GLY A 1 115 ? -1.079 1.994 12.752 1.00 97.19 115 GLY A C 1
ATOM 945 O O . GLY A 1 115 ? -1.616 1.500 11.753 1.00 97.19 115 GLY A O 1
ATOM 946 N N . ALA A 1 116 ? -0.079 2.870 12.697 1.00 97.69 116 ALA A N 1
ATOM 947 C CA . ALA A 1 116 ? 0.579 3.311 11.478 1.00 97.69 116 ALA A CA 1
ATOM 948 C C . ALA A 1 116 ? 2.101 3.157 11.612 1.00 97.69 116 ALA A C 1
ATOM 950 O O . ALA A 1 116 ? 2.682 3.551 12.621 1.00 97.69 116 ALA A O 1
ATOM 951 N N . VAL A 1 117 ? 2.742 2.598 10.586 1.00 97.88 117 VAL A N 1
ATOM 952 C CA . VAL A 1 117 ? 4.204 2.474 10.472 1.00 97.88 117 VAL A CA 1
ATOM 953 C C . VAL A 1 117 ? 4.675 3.331 9.308 1.00 97.88 117 VAL A C 1
ATOM 955 O O . VAL A 1 117 ? 4.197 3.161 8.188 1.00 97.88 117 VAL A O 1
ATOM 958 N N . ASP A 1 118 ? 5.618 4.237 9.542 1.00 95.69 118 ASP A N 1
ATOM 959 C CA . ASP A 1 118 ? 6.164 5.058 8.463 1.00 95.69 118 ASP A CA 1
ATOM 960 C C . ASP A 1 118 ? 7.167 4.274 7.597 1.00 95.69 118 ASP A C 1
ATOM 962 O O . ASP A 1 118 ? 7.870 3.382 8.070 1.00 95.69 118 ASP A O 1
ATOM 966 N N . CYS A 1 119 ? 7.210 4.595 6.306 1.00 95.12 119 CYS A N 1
ATOM 967 C CA . CYS A 1 119 ? 8.233 4.122 5.374 1.00 95.12 119 CYS A CA 1
ATOM 968 C C . CYS A 1 119 ? 8.306 5.111 4.197 1.00 95.12 119 CYS A C 1
ATOM 970 O O . CYS A 1 119 ? 7.571 4.955 3.210 1.00 95.12 119 CYS A O 1
ATOM 972 N N . PRO A 1 120 ? 9.125 6.172 4.311 1.00 90.50 120 PRO A N 1
ATOM 973 C CA . PRO A 1 120 ? 9.126 7.268 3.347 1.00 90.50 120 PRO A CA 1
ATOM 974 C C . PRO A 1 120 ? 9.908 6.959 2.066 1.00 90.50 120 PRO A C 1
ATOM 976 O O . PRO A 1 120 ? 9.586 7.498 1.006 1.00 90.50 120 PRO A O 1
ATOM 979 N N . THR A 1 121 ? 10.933 6.106 2.141 1.00 90.56 121 THR A N 1
ATOM 980 C CA . THR A 1 121 ? 11.806 5.761 1.008 1.00 90.56 121 THR A CA 1
ATOM 981 C C . THR A 1 121 ? 12.241 4.299 1.064 1.00 90.56 121 THR A C 1
ATOM 983 O O . THR A 1 121 ? 12.016 3.608 2.059 1.00 90.56 121 THR A O 1
ATOM 986 N N . TRP A 1 122 ? 12.905 3.836 -0.003 1.00 91.88 122 TRP A N 1
ATOM 987 C CA . TRP A 1 122 ? 13.504 2.501 -0.066 1.00 91.88 122 TRP A CA 1
ATOM 988 C C . TRP A 1 122 ? 14.382 2.178 1.142 1.00 91.88 122 TRP A C 1
ATOM 990 O O . TRP A 1 122 ? 14.264 1.086 1.679 1.00 91.88 122 TRP A O 1
ATOM 1000 N N . ASP A 1 123 ? 15.193 3.110 1.630 1.00 92.12 123 ASP A N 1
ATOM 1001 C CA . ASP A 1 123 ? 16.171 2.819 2.687 1.00 92.12 123 ASP A CA 1
ATOM 1002 C C . ASP A 1 123 ? 15.532 2.520 4.055 1.00 92.12 123 ASP A C 1
ATOM 1004 O O . ASP A 1 123 ? 16.164 1.914 4.912 1.00 92.12 123 ASP A O 1
ATOM 1008 N N . HIS A 1 124 ? 14.249 2.847 4.233 1.00 94.75 124 HIS A N 1
ATOM 1009 C CA . HIS A 1 124 ? 13.520 2.654 5.491 1.00 94.75 124 HIS A CA 1
ATOM 1010 C C . HIS A 1 124 ? 12.730 1.336 5.545 1.00 94.75 124 HIS A C 1
ATOM 1012 O O . HIS A 1 124 ? 12.010 1.082 6.509 1.00 94.75 124 HIS A O 1
ATOM 1018 N N . HIS A 1 125 ? 12.801 0.488 4.510 1.00 95.06 125 HIS A N 1
ATOM 1019 C CA . HIS A 1 125 ? 11.973 -0.722 4.452 1.00 95.06 125 HIS A CA 1
ATOM 1020 C C . HIS A 1 125 ? 12.301 -1.734 5.562 1.00 95.06 125 HIS A C 1
ATOM 1022 O O . HIS A 1 125 ? 11.393 -2.395 6.056 1.00 95.06 125 HIS A O 1
ATOM 1028 N N . GLU A 1 126 ? 13.565 -1.863 5.976 1.00 97.00 126 GLU A N 1
ATOM 1029 C CA . GLU A 1 126 ? 13.960 -2.820 7.024 1.00 97.00 126 GLU A CA 1
ATOM 1030 C C . GLU A 1 126 ? 13.476 -2.390 8.412 1.00 97.00 126 GLU A C 1
ATOM 1032 O O . GLU A 1 126 ? 12.909 -3.204 9.142 1.00 97.00 126 GLU A O 1
ATOM 1037 N N . GLU A 1 127 ? 13.599 -1.102 8.735 1.00 98.12 127 GLU A N 1
ATOM 1038 C CA . GLU A 1 127 ? 13.038 -0.524 9.959 1.00 98.12 127 GLU A CA 1
ATOM 1039 C C . GLU A 1 127 ? 11.509 -0.666 9.991 1.00 98.12 127 GLU A C 1
ATOM 1041 O O . GLU A 1 127 ? 10.938 -1.124 10.982 1.00 98.12 127 GLU A O 1
ATOM 1046 N N . ALA A 1 128 ? 10.835 -0.375 8.874 1.00 98.12 128 ALA A N 1
ATOM 1047 C CA . ALA A 1 128 ? 9.393 -0.557 8.764 1.00 98.12 128 ALA A CA 1
ATOM 1048 C C . ALA A 1 128 ? 8.979 -2.026 8.972 1.00 98.12 128 ALA A C 1
ATOM 1050 O O . ALA A 1 128 ? 8.041 -2.290 9.723 1.00 98.12 128 ALA A O 1
ATOM 1051 N N . MET A 1 129 ? 9.697 -2.999 8.392 1.00 98.62 129 MET A N 1
ATOM 1052 C CA . MET A 1 129 ? 9.447 -4.427 8.647 1.00 98.62 129 MET A CA 1
ATOM 1053 C C . MET A 1 129 ? 9.620 -4.787 10.126 1.00 98.62 129 MET A C 1
ATOM 1055 O O . MET A 1 129 ? 8.817 -5.549 10.669 1.00 98.62 129 MET A O 1
ATOM 1059 N N . HIS A 1 130 ? 10.636 -4.235 10.795 1.00 98.62 130 HIS A N 1
ATOM 1060 C CA . HIS A 1 130 ? 10.839 -4.447 12.225 1.00 98.62 130 HIS A CA 1
ATOM 1061 C C . HIS A 1 130 ? 9.648 -3.928 13.044 1.00 98.62 130 HIS A C 1
ATOM 1063 O O . HIS A 1 130 ? 9.073 -4.678 13.836 1.00 98.62 130 HIS A O 1
ATOM 1069 N N . HIS A 1 131 ? 9.202 -2.695 12.793 1.00 98.44 131 HIS A N 1
ATOM 1070 C CA . HIS A 1 131 ? 8.031 -2.120 13.460 1.00 98.44 131 HIS A CA 1
ATOM 1071 C C . HIS A 1 131 ? 6.738 -2.889 13.161 1.00 98.44 131 HIS A C 1
ATOM 1073 O O . HIS A 1 131 ? 5.946 -3.130 14.073 1.00 98.44 131 HIS A O 1
ATOM 1079 N N . MET A 1 132 ? 6.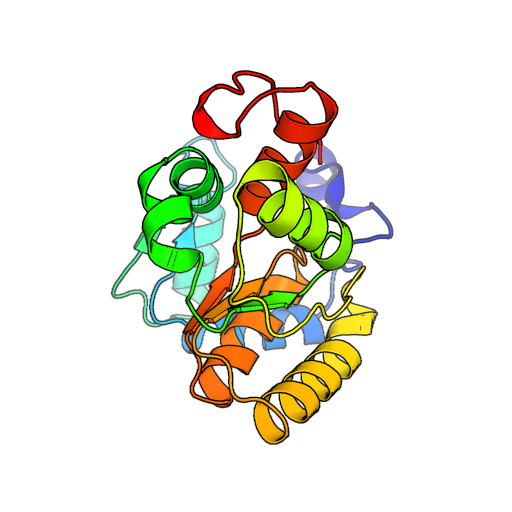542 -3.349 11.921 1.00 98.56 132 MET A N 1
ATOM 1080 C CA . MET A 1 132 ? 5.416 -4.218 11.561 1.00 98.56 132 MET A CA 1
ATOM 1081 C C . MET A 1 132 ? 5.410 -5.516 12.377 1.00 98.56 132 MET A C 1
ATOM 1083 O O . MET A 1 132 ? 4.343 -5.941 12.819 1.00 98.56 132 MET A O 1
ATOM 1087 N N . SER A 1 133 ? 6.576 -6.134 12.596 1.00 98.69 133 SER A N 1
ATOM 1088 C CA . SER A 1 133 ? 6.708 -7.352 13.406 1.00 98.69 133 SER A CA 1
ATOM 1089 C C . SER A 1 133 ? 6.415 -7.095 14.884 1.00 98.69 133 SER A C 1
ATOM 1091 O O . SER A 1 133 ? 5.706 -7.882 15.514 1.00 98.69 133 SER A O 1
ATOM 1093 N N . LEU A 1 134 ? 6.928 -5.991 15.441 1.00 98.25 134 LEU A N 1
ATOM 1094 C CA . LEU A 1 134 ? 6.654 -5.598 16.826 1.00 98.25 134 LEU A CA 1
ATOM 1095 C C . LEU A 1 134 ? 5.159 -5.355 17.054 1.00 98.25 134 LEU A C 1
ATOM 1097 O O . LEU A 1 134 ? 4.591 -5.917 17.989 1.00 98.25 134 LEU A O 1
ATOM 1101 N N . MET A 1 135 ? 4.511 -4.587 16.170 1.00 97.50 135 MET A N 1
ATOM 1102 C CA . MET A 1 135 ? 3.068 -4.351 16.246 1.00 97.50 135 MET A CA 1
ATOM 1103 C C . MET A 1 135 ? 2.266 -5.638 16.076 1.00 97.50 135 MET A C 1
ATOM 1105 O O . MET A 1 135 ? 1.312 -5.855 16.811 1.00 97.50 135 MET A O 1
ATOM 1109 N N . TYR A 1 136 ? 2.650 -6.518 15.149 1.00 98.31 136 TYR A N 1
ATOM 1110 C CA . TYR A 1 136 ? 1.954 -7.793 14.980 1.00 98.31 136 TYR A CA 1
ATOM 1111 C C . TYR A 1 136 ? 2.054 -8.671 16.233 1.00 98.31 136 TYR A C 1
ATOM 1113 O O . TYR A 1 136 ? 1.092 -9.338 16.597 1.00 98.31 136 TYR A O 1
ATOM 1121 N N . SER A 1 137 ? 3.201 -8.641 16.915 1.00 97.75 137 SER A N 1
ATOM 1122 C CA . SER A 1 137 ? 3.440 -9.440 18.120 1.00 97.75 137 SER A CA 1
ATOM 1123 C C . SER A 1 137 ? 2.652 -8.923 19.329 1.00 97.75 137 SER A C 1
ATOM 1125 O O . SER A 1 137 ? 2.170 -9.724 20.126 1.00 97.75 137 SER A O 1
ATOM 1127 N N . SER A 1 138 ? 2.501 -7.602 19.474 1.00 97.06 138 SER A N 1
ATOM 1128 C CA . SER A 1 138 ? 1.747 -6.990 20.578 1.00 97.06 138 SER A CA 1
ATOM 1129 C C . SER A 1 138 ? 0.241 -6.912 20.309 1.00 97.06 138 SER A C 1
ATOM 1131 O O . SER A 1 138 ? -0.567 -7.114 21.215 1.00 97.06 138 SER A O 1
ATOM 1133 N N . GLN A 1 139 ? -0.149 -6.642 19.064 1.00 96.00 139 GLN A N 1
ATOM 1134 C CA . GLN A 1 139 ? -1.531 -6.476 18.632 1.00 96.00 139 GLN A CA 1
ATOM 1135 C C . GLN A 1 139 ? -1.712 -7.026 17.204 1.00 96.00 139 GLN A C 1
ATOM 1137 O O . GLN A 1 139 ? -1.696 -6.267 16.230 1.00 96.00 139 GLN A O 1
ATOM 1142 N N . PRO A 1 140 ? -1.940 -8.347 17.057 1.00 97.06 140 PRO A N 1
ATOM 1143 C CA . PRO A 1 140 ? -2.085 -8.976 15.748 1.00 97.06 140 PRO A CA 1
ATOM 1144 C C . PRO A 1 140 ? -3.172 -8.314 14.893 1.00 97.06 140 PRO A C 1
ATOM 1146 O O . PRO A 1 140 ? -4.327 -8.172 15.319 1.00 97.06 140 PRO A O 1
ATOM 1149 N N . TYR A 1 141 ? -2.802 -7.938 13.669 1.00 98.50 141 TYR A N 1
ATOM 1150 C CA . TYR A 1 141 ? -3.694 -7.381 12.653 1.00 98.50 141 TYR A CA 1
ATOM 1151 C C . TYR A 1 141 ? -4.003 -8.411 11.569 1.00 98.50 141 TYR A C 1
ATOM 1153 O O . TYR A 1 141 ? -3.210 -9.303 11.288 1.00 98.50 141 TYR A O 1
ATOM 1161 N N . ARG A 1 142 ? -5.176 -8.290 10.942 1.00 98.44 142 ARG A N 1
ATOM 1162 C CA . ARG A 1 142 ? -5.598 -9.194 9.860 1.00 98.44 142 ARG A CA 1
ATOM 1163 C C . ARG A 1 142 ? -5.196 -8.679 8.484 1.00 98.44 142 ARG A C 1
ATOM 1165 O O . ARG A 1 142 ? -5.023 -9.479 7.571 1.00 98.44 142 ARG A O 1
ATOM 1172 N N . LEU A 1 143 ? -5.076 -7.362 8.341 1.00 98.62 143 LEU A N 1
ATOM 1173 C CA . LEU A 1 143 ? -4.824 -6.681 7.076 1.00 98.62 143 LEU A CA 1
ATOM 1174 C C . LEU A 1 143 ? -3.761 -5.597 7.270 1.00 98.62 143 LEU A C 1
ATOM 1176 O O . LEU A 1 143 ? -3.836 -4.834 8.228 1.00 98.62 143 LEU A O 1
ATOM 1180 N N . ALA A 1 144 ? -2.809 -5.505 6.350 1.00 98.62 144 ALA A N 1
ATOM 1181 C CA . ALA A 1 144 ? -1.909 -4.370 6.207 1.00 98.62 144 ALA A CA 1
ATOM 1182 C C . ALA A 1 144 ? -2.204 -3.642 4.890 1.00 98.62 144 ALA A C 1
ATOM 1184 O O . ALA A 1 144 ? -2.063 -4.228 3.814 1.00 98.62 144 ALA A O 1
ATOM 1185 N N . LEU A 1 145 ? -2.591 -2.366 4.969 1.00 98.38 145 LEU A N 1
ATOM 1186 C CA . LEU A 1 145 ? -2.721 -1.484 3.807 1.00 98.38 145 LEU A CA 1
ATOM 1187 C C . LEU A 1 145 ? -1.419 -0.702 3.628 1.00 98.38 145 LEU A C 1
ATOM 1189 O O . LEU A 1 145 ? -1.112 0.228 4.380 1.00 98.38 145 LEU A O 1
ATOM 1193 N N . VAL A 1 146 ? -0.639 -1.099 2.629 1.00 98.00 146 VAL A N 1
ATOM 1194 C CA . VAL A 1 146 ? 0.717 -0.606 2.402 1.00 98.00 146 VAL A CA 1
ATOM 1195 C C . VAL A 1 146 ? 0.722 0.466 1.314 1.00 98.00 146 VAL A C 1
ATOM 1197 O O . VAL A 1 146 ? 0.391 0.220 0.163 1.00 98.00 146 VAL A O 1
ATOM 1200 N N . CYS A 1 147 ? 1.135 1.673 1.673 1.00 94.69 147 CYS A N 1
ATOM 1201 C CA . CYS A 1 147 ? 1.092 2.892 0.871 1.00 94.69 147 CYS A CA 1
ATOM 1202 C C . CYS A 1 147 ? 2.499 3.510 0.789 1.00 94.69 147 CYS A C 1
ATOM 1204 O O . CYS A 1 147 ? 2.707 4.675 1.124 1.00 94.69 147 CYS A O 1
ATOM 1206 N N . ALA A 1 148 ? 3.485 2.690 0.412 1.00 92.75 148 ALA A N 1
ATOM 1207 C CA . ALA A 1 148 ? 4.914 2.997 0.551 1.00 92.75 148 ALA A CA 1
ATOM 1208 C C . ALA A 1 148 ? 5.682 3.006 -0.785 1.00 92.75 148 ALA A C 1
ATOM 1210 O O . ALA A 1 148 ? 6.890 2.808 -0.804 1.00 92.75 148 ALA A O 1
ATOM 1211 N N . GLY A 1 149 ? 5.008 3.169 -1.928 1.00 89.88 149 GLY A N 1
ATOM 1212 C CA . GLY A 1 149 ? 5.670 3.208 -3.237 1.00 89.88 149 GLY A CA 1
ATOM 1213 C C . GLY A 1 149 ? 6.453 1.925 -3.557 1.00 89.88 149 GLY A C 1
ATOM 1214 O O . GLY A 1 149 ? 5.889 0.829 -3.595 1.00 89.88 149 GLY A O 1
ATOM 1215 N N . VAL A 1 150 ? 7.757 2.049 -3.825 1.00 89.88 150 VAL A N 1
ATOM 1216 C CA . VAL A 1 150 ? 8.615 0.892 -4.141 1.00 89.88 150 VAL A CA 1
ATOM 1217 C C . VAL A 1 150 ? 8.827 -0.050 -2.942 1.00 89.88 150 VAL A C 1
ATOM 1219 O O . VAL A 1 150 ? 8.627 -1.254 -3.130 1.00 89.88 150 VAL A O 1
ATOM 1222 N N . PRO A 1 151 ? 9.134 0.431 -1.714 1.00 93.94 151 PRO A N 1
ATOM 1223 C CA . PRO A 1 151 ? 9.118 -0.407 -0.508 1.00 93.94 151 PRO A CA 1
ATOM 1224 C C . PRO A 1 151 ? 7.846 -1.237 -0.331 1.00 93.94 151 PRO A C 1
ATOM 1226 O O . PRO A 1 151 ? 7.892 -2.319 0.255 1.00 93.94 151 PRO A O 1
ATOM 1229 N N . GLY A 1 152 ? 6.715 -0.754 -0.858 1.00 95.50 152 GLY A N 1
ATOM 1230 C CA . GLY A 1 152 ? 5.408 -1.364 -0.655 1.00 95.50 152 GLY A CA 1
ATOM 1231 C C . GLY A 1 152 ? 5.349 -2.852 -1.001 1.00 95.50 152 GLY A C 1
ATOM 1232 O O . GLY A 1 152 ? 4.670 -3.609 -0.315 1.00 95.50 152 GLY A O 1
ATOM 1233 N N . LYS A 1 153 ? 6.131 -3.304 -1.988 1.00 95.81 153 LYS A N 1
ATOM 1234 C CA . LYS A 1 153 ? 6.161 -4.708 -2.428 1.00 95.81 153 LYS A CA 1
ATOM 1235 C C . LYS A 1 153 ? 6.771 -5.592 -1.342 1.00 95.81 153 LYS A C 1
ATOM 1237 O O . LYS A 1 153 ? 6.213 -6.629 -1.001 1.00 95.81 153 LYS A O 1
ATOM 1242 N N . VAL A 1 154 ? 7.878 -5.137 -0.757 1.00 97.69 154 VAL A N 1
ATOM 1243 C CA . VAL A 1 154 ? 8.583 -5.845 0.318 1.00 97.69 154 VAL A CA 1
ATOM 1244 C C . VAL A 1 154 ? 7.725 -5.895 1.578 1.00 97.69 154 VAL A C 1
ATOM 1246 O O . VAL A 1 154 ? 7.544 -6.960 2.158 1.00 97.69 154 VAL A O 1
ATOM 1249 N N . LEU A 1 155 ? 7.129 -4.764 1.958 1.00 98.38 155 LEU A N 1
ATOM 1250 C CA . LEU A 1 155 ? 6.298 -4.651 3.160 1.00 98.38 155 LEU A CA 1
ATOM 1251 C C . LEU A 1 155 ? 4.996 -5.463 3.047 1.00 98.38 155 LEU A C 1
ATOM 1253 O O . LEU A 1 155 ? 4.557 -6.076 4.016 1.00 98.38 155 LEU A O 1
ATOM 1257 N N . THR A 1 156 ? 4.413 -5.535 1.848 1.00 98.38 156 THR A N 1
ATOM 1258 C CA . THR A 1 156 ? 3.235 -6.370 1.557 1.00 98.38 156 THR A CA 1
ATOM 1259 C C . THR A 1 156 ? 3.540 -7.852 1.768 1.00 98.38 156 THR A C 1
ATOM 1261 O O . THR A 1 156 ? 2.793 -8.553 2.450 1.00 98.38 156 THR A O 1
ATOM 1264 N N . ILE A 1 157 ? 4.666 -8.331 1.233 1.00 98.44 157 ILE A N 1
ATOM 1265 C CA . ILE A 1 157 ? 5.108 -9.717 1.427 1.00 98.44 157 ILE A CA 1
ATOM 1266 C C . ILE A 1 157 ? 5.497 -9.978 2.884 1.00 98.44 157 ILE A C 1
ATOM 1268 O O . ILE A 1 157 ? 5.214 -11.050 3.414 1.00 98.44 157 ILE A O 1
ATOM 1272 N N . HIS A 1 158 ? 6.082 -8.997 3.571 1.00 98.69 158 HIS A N 1
ATOM 1273 C CA . HIS A 1 158 ? 6.383 -9.116 4.997 1.00 98.69 158 HIS A CA 1
ATOM 1274 C C . HIS A 1 158 ? 5.119 -9.318 5.843 1.00 98.69 158 HIS A C 1
ATOM 1276 O O . HIS A 1 158 ? 5.081 -10.225 6.670 1.00 98.69 158 HIS A O 1
ATOM 1282 N N . ALA A 1 159 ? 4.044 -8.565 5.581 1.00 98.75 159 ALA A N 1
ATOM 1283 C CA . ALA A 1 159 ? 2.752 -8.788 6.239 1.00 98.75 159 ALA A CA 1
ATOM 1284 C C . ALA A 1 159 ? 2.231 -10.223 6.024 1.00 98.75 159 ALA A C 1
ATOM 1286 O O . ALA A 1 159 ? 1.795 -10.865 6.981 1.00 98.75 159 ALA A O 1
ATOM 1287 N N . LYS A 1 160 ? 2.357 -10.757 4.798 1.00 98.44 160 LYS A N 1
ATOM 1288 C CA . LYS A 1 160 ? 2.036 -12.162 4.489 1.00 98.44 160 LYS A CA 1
ATOM 1289 C C . LYS A 1 160 ? 2.863 -13.138 5.325 1.00 98.44 160 LYS A C 1
ATOM 1291 O O . LYS A 1 160 ? 2.305 -14.081 5.879 1.00 98.44 160 LYS A O 1
ATOM 1296 N N . LYS A 1 161 ? 4.172 -12.909 5.459 1.00 98.44 161 LYS A N 1
ATOM 1297 C CA . LYS A 1 161 ? 5.070 -13.757 6.267 1.00 98.44 161 LYS A CA 1
ATOM 1298 C C . LYS A 1 161 ? 4.722 -13.754 7.754 1.00 98.44 161 LYS A C 1
ATOM 1300 O O . LYS A 1 161 ? 4.928 -14.764 8.417 1.00 98.44 161 LYS A O 1
ATOM 1305 N N . LEU A 1 162 ? 4.170 -12.654 8.263 1.00 98.44 162 LEU A N 1
ATOM 1306 C CA . LEU A 1 162 ? 3.651 -12.572 9.631 1.00 98.44 162 LEU A CA 1
ATOM 1307 C C . LEU A 1 162 ? 2.315 -13.320 9.809 1.00 98.44 162 LEU A C 1
ATOM 1309 O O . LEU A 1 162 ? 1.920 -13.595 10.938 1.00 98.44 162 LEU A O 1
ATOM 1313 N N . GLY A 1 163 ? 1.636 -13.694 8.720 1.00 98.31 163 GLY A N 1
ATOM 1314 C CA . GLY A 1 163 ? 0.333 -14.368 8.736 1.00 98.31 163 GLY A CA 1
ATOM 1315 C C . GLY A 1 163 ? -0.865 -13.433 8.528 1.00 98.31 163 GLY A C 1
ATOM 1316 O O . GLY A 1 163 ? -2.008 -13.870 8.663 1.00 98.31 163 GLY A O 1
ATOM 1317 N N . ALA A 1 164 ? -0.626 -12.165 8.185 1.00 98.50 164 ALA A N 1
ATOM 1318 C CA . ALA A 1 164 ? -1.662 -11.202 7.820 1.00 98.50 164 ALA A CA 1
ATOM 1319 C C . ALA A 1 164 ? -1.862 -11.132 6.296 1.00 98.50 164 ALA A C 1
ATOM 1321 O O . ALA A 1 164 ? -1.034 -11.586 5.511 1.00 98.50 164 ALA A O 1
ATOM 1322 N N . VAL A 1 165 ? -2.949 -10.504 5.850 1.00 98.50 165 VAL A N 1
ATOM 1323 C CA . VAL A 1 165 ? -3.117 -10.135 4.439 1.00 98.50 165 VAL A CA 1
ATOM 1324 C C . VAL A 1 165 ? -2.369 -8.829 4.182 1.00 98.50 165 VAL A C 1
ATOM 1326 O O . VAL A 1 165 ? -2.682 -7.812 4.793 1.00 98.50 165 VAL A O 1
ATOM 1329 N N . GLY A 1 166 ? -1.393 -8.833 3.277 1.00 98.25 166 GLY A N 1
ATOM 1330 C CA . GLY A 1 166 ? -0.759 -7.609 2.785 1.00 98.25 166 GLY A CA 1
ATOM 1331 C C . GLY A 1 166 ? -1.423 -7.121 1.500 1.00 98.25 166 GLY A C 1
ATOM 1332 O O . GLY A 1 166 ? -1.608 -7.908 0.574 1.00 98.25 166 GLY A O 1
ATOM 1333 N N . VAL A 1 167 ? -1.722 -5.824 1.405 1.00 97.94 167 VAL A N 1
ATOM 1334 C CA . VAL A 1 167 ? -2.196 -5.184 0.167 1.00 97.94 167 VAL A CA 1
ATOM 1335 C C . VAL A 1 167 ? -1.339 -3.961 -0.141 1.00 97.94 167 VAL A C 1
ATOM 1337 O O . VAL A 1 167 ? -1.293 -3.024 0.655 1.00 97.94 167 VAL A O 1
ATOM 1340 N N . ASP A 1 168 ? -0.717 -3.934 -1.323 1.00 96.88 168 ASP A N 1
ATOM 1341 C CA . ASP A 1 168 ? -0.067 -2.732 -1.861 1.00 96.88 168 ASP A CA 1
ATOM 1342 C C . ASP A 1 168 ? -1.140 -1.728 -2.316 1.00 96.88 168 ASP A C 1
ATOM 1344 O O . ASP A 1 168 ? -1.617 -1.716 -3.457 1.00 96.88 168 ASP A O 1
ATOM 1348 N N . PHE A 1 169 ? -1.586 -0.921 -1.358 1.00 95.81 169 PHE A N 1
ATOM 1349 C CA . PHE A 1 169 ? -2.713 -0.017 -1.493 1.00 95.81 169 PHE A CA 1
ATOM 1350 C C . PHE A 1 169 ? -2.331 1.353 -2.063 1.00 95.81 169 PHE A C 1
ATOM 1352 O O . PHE A 1 169 ? -3.224 2.062 -2.510 1.00 95.81 169 PHE A O 1
ATOM 1359 N N . GLY A 1 170 ? -1.037 1.694 -2.125 1.00 89.12 170 GLY A N 1
ATOM 1360 C CA . GLY A 1 170 ? -0.460 2.815 -2.887 1.00 89.12 170 GLY A CA 1
ATOM 1361 C C . GLY A 1 170 ? -1.412 3.979 -3.209 1.00 89.12 170 GLY A C 1
ATOM 1362 O O . GLY A 1 170 ? -1.747 4.785 -2.341 1.00 89.12 170 GLY A O 1
ATOM 1363 N N . SER A 1 171 ? -1.858 4.045 -4.471 1.00 90.06 171 SER A N 1
ATOM 1364 C CA . SER A 1 171 ? -2.720 5.121 -4.997 1.00 90.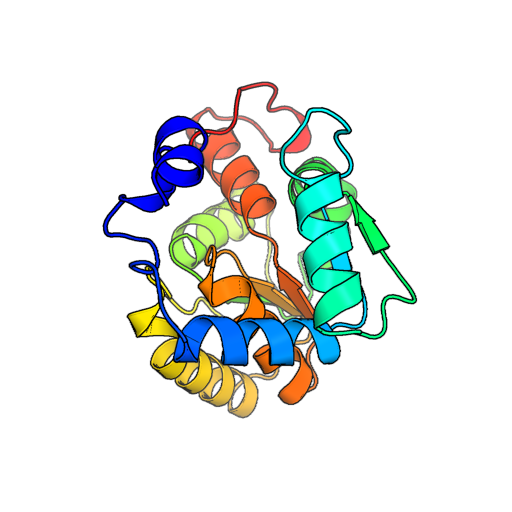06 171 SER A CA 1
ATOM 1365 C C . SER A 1 171 ? -4.113 5.193 -4.359 1.00 90.06 171 SER A C 1
ATOM 1367 O O . SER A 1 171 ? -4.758 6.230 -4.443 1.00 90.06 171 SER A O 1
ATOM 1369 N N . GLY A 1 172 ? -4.599 4.125 -3.728 1.00 92.00 172 GLY A N 1
ATOM 1370 C CA . GLY A 1 172 ? -5.870 4.141 -3.005 1.00 92.00 172 GLY A CA 1
ATOM 1371 C C . GLY A 1 172 ? -5.826 5.067 -1.787 1.00 92.00 172 GLY A C 1
ATOM 1372 O O . GLY A 1 172 ? -6.707 5.907 -1.611 1.00 92.00 172 GLY A O 1
ATOM 1373 N N . ALA A 1 173 ? -4.758 4.997 -0.987 1.00 94.56 173 ALA A N 1
ATOM 1374 C CA . ALA A 1 173 ? -4.579 5.939 0.118 1.00 94.56 173 ALA A CA 1
ATOM 1375 C C . ALA A 1 173 ? -4.367 7.369 -0.384 1.00 94.56 173 ALA A C 1
ATOM 1377 O O . ALA A 1 173 ? -4.923 8.302 0.188 1.00 94.56 173 ALA A O 1
ATOM 1378 N N . GLU A 1 174 ? -3.613 7.534 -1.477 1.00 93.31 174 GLU A N 1
ATOM 1379 C CA . GLU A 1 174 ? -3.420 8.835 -2.125 1.00 93.31 174 GLU A CA 1
A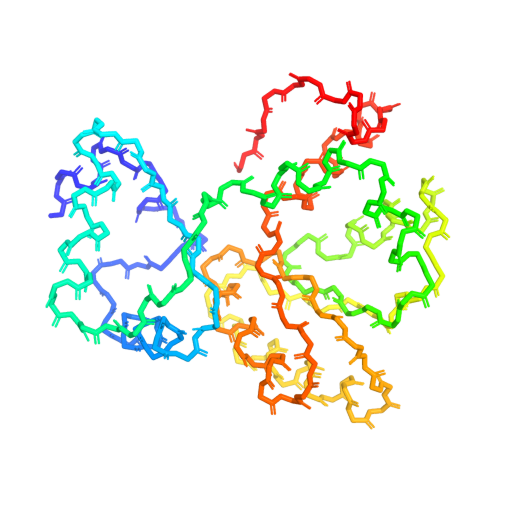TOM 1380 C C . GLU A 1 174 ? -4.751 9.495 -2.481 1.00 93.31 174 GLU A C 1
ATOM 1382 O O . GLU A 1 174 ? -5.000 10.648 -2.138 1.00 93.31 174 GLU A O 1
ATOM 1387 N N . LEU A 1 175 ? -5.615 8.726 -3.140 1.00 94.75 175 LEU A N 1
ATOM 1388 C CA . LEU A 1 175 ? -6.925 9.166 -3.581 1.00 94.75 175 LEU A CA 1
ATOM 1389 C C . LEU A 1 175 ? -7.787 9.599 -2.403 1.00 94.75 175 LEU A C 1
ATOM 1391 O O . LEU A 1 175 ? -8.340 10.694 -2.425 1.00 94.75 175 LEU A O 1
ATOM 1395 N N . SER A 1 176 ? -7.861 8.766 -1.364 1.00 95.75 176 SER A N 1
ATOM 1396 C CA . SER A 1 176 ? -8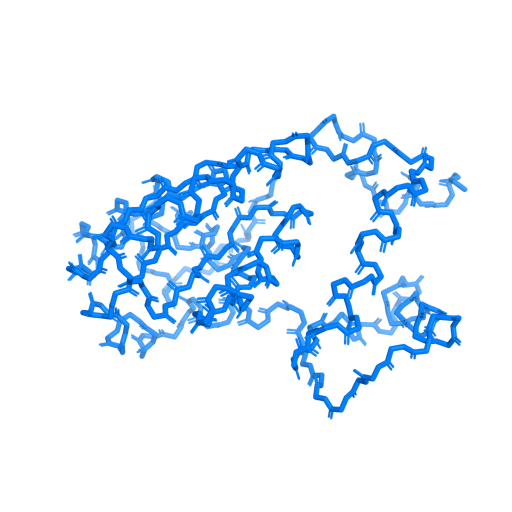.623 9.080 -0.153 1.00 95.75 176 SER A CA 1
ATOM 1397 C C . SER A 1 176 ? -8.135 10.358 0.525 1.00 95.75 176 SER A C 1
ATOM 1399 O O . SER A 1 176 ? -8.944 11.173 0.956 1.00 95.75 176 SER A O 1
ATOM 1401 N N . VAL A 1 177 ? -6.816 10.536 0.609 1.00 96.31 177 VAL A N 1
ATOM 1402 C CA . VAL A 1 177 ? -6.202 11.713 1.226 1.00 96.31 177 VAL A CA 1
ATOM 1403 C C . VAL A 1 177 ? -6.486 12.980 0.420 1.00 96.31 177 VAL A C 1
ATOM 1405 O O . VAL A 1 177 ? -6.894 13.979 1.001 1.00 96.31 177 VAL A O 1
ATOM 1408 N N . GLN A 1 178 ? -6.309 12.951 -0.902 1.00 95.56 178 GLN A N 1
ATOM 1409 C CA . GLN A 1 178 ? -6.555 14.124 -1.752 1.00 95.56 178 GLN A CA 1
ATOM 1410 C C . GLN A 1 178 ? -8.036 14.490 -1.855 1.00 95.56 178 GLN A C 1
ATOM 1412 O O . GLN A 1 178 ? -8.359 15.671 -1.989 1.00 95.56 178 GLN A O 1
ATOM 1417 N N . ALA A 1 179 ? -8.924 13.492 -1.813 1.00 96.38 179 ALA A N 1
ATOM 1418 C CA . ALA A 1 179 ? -10.363 13.710 -1.746 1.00 96.38 179 ALA A CA 1
ATOM 1419 C C . ALA A 1 179 ? -10.732 14.458 -0.459 1.00 96.38 179 ALA A C 1
ATOM 1421 O O . ALA A 1 179 ? -11.394 15.493 -0.526 1.00 96.38 179 ALA A O 1
ATOM 1422 N N . ASP A 1 180 ? -10.222 13.991 0.686 1.00 96.94 180 ASP A N 1
ATOM 1423 C CA . ASP A 1 180 ? -10.482 14.605 1.989 1.00 96.94 180 ASP A CA 1
ATOM 1424 C C . ASP A 1 180 ? -9.980 16.053 2.070 1.00 96.94 180 ASP A C 1
ATOM 1426 O O . ASP A 1 180 ? -10.717 16.933 2.511 1.00 96.94 180 ASP A O 1
ATOM 1430 N N . GLU A 1 181 ? -8.779 16.333 1.552 1.00 95.81 181 GLU A N 1
ATOM 1431 C CA . GLU A 1 181 ? -8.232 17.698 1.467 1.00 95.81 181 GLU A CA 1
ATOM 1432 C C . GLU A 1 181 ? -9.116 18.662 0.66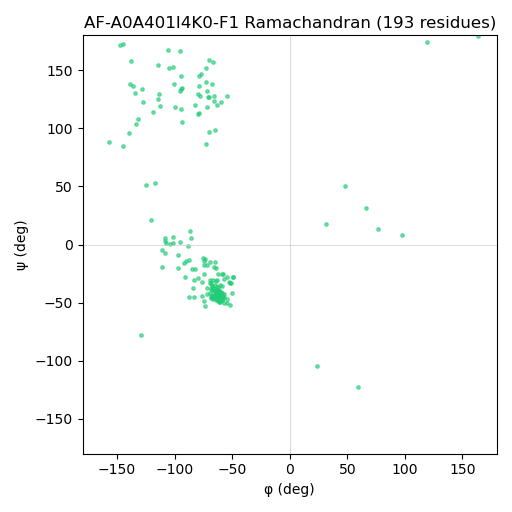8 1.00 95.81 181 GLU A C 1
ATOM 1434 O O . GLU A 1 181 ? -9.062 19.874 0.875 1.00 95.81 181 GLU A O 1
ATOM 1439 N N . GLN A 1 182 ? -9.920 18.131 -0.251 1.00 95.94 182 GLN A N 1
ATOM 1440 C CA . GLN A 1 182 ? -10.851 18.893 -1.079 1.00 95.94 182 GLN A CA 1
ATOM 1441 C C . GLN A 1 182 ? -12.297 18.803 -0.574 1.00 95.94 182 GLN A C 1
ATOM 1443 O O . GLN A 1 182 ? -13.205 19.311 -1.227 1.00 95.94 182 GLN A O 1
ATOM 1448 N N . GLY A 1 183 ? -12.522 18.188 0.590 1.00 96.56 183 GLY A N 1
ATOM 1449 C CA . GLY A 1 183 ? -13.839 18.063 1.207 1.00 96.56 183 GLY A CA 1
ATOM 1450 C C . GLY A 1 183 ? -14.742 17.002 0.574 1.00 96.56 183 GLY A C 1
ATOM 1451 O O . GLY A 1 183 ? -15.934 16.984 0.873 1.00 96.56 183 GLY A O 1
ATOM 1452 N N . PHE A 1 184 ? -14.201 16.116 -0.263 1.00 97.06 184 PHE A N 1
ATOM 1453 C CA . PHE A 1 184 ? -14.949 15.044 -0.915 1.00 97.06 184 PHE A CA 1
ATOM 1454 C C . PHE A 1 184 ? -14.740 13.702 -0.223 1.00 97.06 184 PHE A C 1
ATOM 1456 O O . PHE A 1 184 ? -13.676 13.413 0.329 1.00 97.06 184 PHE A O 1
ATOM 1463 N N . ASP A 1 185 ? -15.741 12.838 -0.340 1.00 97.00 185 ASP A N 1
ATOM 1464 C CA . ASP A 1 185 ? -15.519 11.416 -0.143 1.00 97.00 185 ASP A CA 1
ATOM 1465 C C . ASP A 1 185 ? -14.750 10.837 -1.337 1.00 97.00 185 ASP A C 1
ATOM 1467 O O . ASP A 1 185 ? -14.840 11.314 -2.472 1.00 97.00 185 ASP A O 1
ATOM 1471 N N . ALA A 1 186 ? -13.993 9.770 -1.099 1.00 96.00 186 ALA A N 1
ATOM 1472 C CA . ALA A 1 186 ? -13.122 9.168 -2.101 1.00 96.00 186 ALA A CA 1
ATOM 1473 C C . ALA A 1 186 ? -13.892 8.706 -3.350 1.00 96.00 186 ALA A C 1
ATOM 1475 O O . ALA A 1 186 ? -13.396 8.829 -4.469 1.00 96.00 186 ALA A O 1
ATOM 1476 N N . TRP A 1 187 ? -15.121 8.215 -3.175 1.00 95.75 187 TRP A N 1
ATOM 1477 C CA . TRP A 1 187 ? -15.988 7.783 -4.275 1.00 95.75 187 TRP A CA 1
ATOM 1478 C C . TRP A 1 187 ? -16.598 8.942 -5.077 1.00 95.75 187 TRP A C 1
ATOM 1480 O O . TRP A 1 187 ? -17.021 8.718 -6.207 1.00 95.75 187 TRP A O 1
ATOM 1490 N N . ASP A 1 188 ? -16.612 10.161 -4.533 1.00 95.88 188 ASP A N 1
ATOM 1491 C CA . ASP A 1 188 ? -17.108 11.364 -5.215 1.00 95.88 188 ASP A CA 1
ATOM 1492 C C . ASP A 1 188 ? -15.965 12.175 -5.863 1.00 95.88 188 ASP A C 1
ATOM 1494 O O . ASP A 1 188 ? -16.205 13.089 -6.652 1.00 95.88 188 ASP A O 1
ATOM 1498 N N . TYR A 1 189 ? -14.701 11.830 -5.583 1.00 93.44 189 TYR A N 1
ATOM 1499 C CA . TYR A 1 189 ? -13.539 12.554 -6.093 1.00 93.44 189 TYR A CA 1
ATOM 1500 C C . TYR A 1 189 ? -13.181 12.193 -7.546 1.00 93.44 189 TYR A C 1
ATOM 1502 O O . TYR A 1 189 ? -12.674 11.103 -7.857 1.00 93.44 189 TYR A O 1
ATOM 1510 N N . THR A 1 190 ? -13.369 13.163 -8.444 1.00 88.75 190 THR A N 1
ATOM 1511 C CA . THR A 1 190 ? -13.078 13.053 -9.885 1.00 88.75 190 THR A CA 1
ATOM 1512 C C . THR A 1 190 ? -11.771 13.726 -10.312 1.00 88.75 190 THR A C 1
ATOM 1514 O O . THR A 1 190 ? -11.448 13.719 -11.499 1.00 88.75 190 THR A O 1
ATOM 1517 N N . GLY A 1 191 ? -11.018 14.315 -9.378 1.00 83.94 191 GLY A N 1
ATOM 1518 C CA . GLY A 1 191 ? -9.755 14.982 -9.686 1.00 83.94 191 GLY A CA 1
ATOM 1519 C C . GLY A 1 191 ? -8.639 14.012 -10.089 1.00 83.94 191 GLY A C 1
ATOM 1520 O O . GLY A 1 191 ? -8.666 12.817 -9.778 1.00 83.94 191 GLY A O 1
ATOM 1521 N N . THR A 1 192 ? -7.632 14.539 -10.785 1.00 82.25 192 THR A N 1
ATOM 1522 C CA . THR A 1 192 ? -6.424 13.788 -11.151 1.00 82.25 192 THR A CA 1
ATOM 1523 C C . THR A 1 192 ? -5.554 13.557 -9.917 1.00 82.25 192 THR A C 1
ATOM 1525 O O . THR A 1 192 ? -5.275 14.502 -9.176 1.00 82.25 192 THR A O 1
ATOM 1528 N N . LEU A 1 193 ? -5.095 12.317 -9.712 1.00 80.94 193 LEU A N 1
ATOM 1529 C CA . LEU A 1 193 ? -4.163 11.991 -8.631 1.00 80.94 193 LEU A CA 1
ATOM 1530 C C . LEU A 1 193 ? -2.818 12.680 -8.851 1.00 80.94 193 LEU A C 1
ATOM 1532 O O . LEU A 1 193 ? -2.207 12.552 -9.912 1.00 80.94 193 LEU A O 1
ATOM 1536 N N . LYS A 1 194 ? -2.360 13.394 -7.826 1.00 78.50 194 LYS A N 1
ATOM 1537 C CA . LYS A 1 194 ? -1.014 13.979 -7.773 1.00 78.50 194 LYS A CA 1
ATOM 1538 C C . LYS A 1 194 ? -0.075 13.036 -7.013 1.00 78.50 194 LYS A C 1
ATOM 1540 O O . LYS A 1 194 ? -0.449 12.559 -5.946 1.00 78.50 194 LYS A O 1
ATOM 1545 N N . TYR A 1 195 ? 1.108 12.757 -7.550 1.00 67.25 195 TYR A N 1
ATOM 1546 C CA . TYR A 1 195 ? 2.082 11.824 -6.962 1.00 67.25 195 TYR A CA 1
ATOM 1547 C C . TYR A 1 195 ? 3.313 12.550 -6.427 1.00 67.25 195 TYR A C 1
ATOM 1549 O O . TYR A 1 195 ? 3.748 13.518 -7.090 1.00 67.25 195 TYR A O 1
#

Solvent-accessible surface area (backbone atoms only — not comparable to full-atom values): 10603 Å² total; per-residue (Å²): 110,67,68,55,54,77,76,33,76,63,61,79,37,87,68,47,76,67,78,88,47,68,68,60,50,53,54,49,52,52,35,53,51,69,44,80,64,47,62,41,58,75,52,80,71,93,49,48,31,67,51,50,50,52,50,43,68,73,70,59,50,66,74,91,38,73,45,59,50,63,49,34,40,54,47,43,38,35,70,62,51,54,74,71,45,22,74,40,40,27,33,29,26,8,64,47,18,66,62,37,49,49,50,39,35,75,76,63,62,33,72,16,66,74,50,61,40,63,22,75,34,58,89,34,41,64,62,31,50,51,51,53,51,53,45,40,73,79,53,70,42,57,34,31,45,18,33,22,69,79,34,13,53,56,52,19,50,47,32,42,74,76,72,24,46,42,36,68,28,36,59,14,49,52,43,42,46,57,14,48,79,70,77,34,55,34,64,73,48,82,73,83,87,85,132

Mean predicted aligned error: 4.37 Å

Nearest PDB structures (foldseek):
  3hl0-assembly1_B  TM=6.256E-01  e=2.735E-01  Agrobacterium fabrum str. C58
  3w5s-assembly1_B  TM=6.523E-01  e=1.403E+00  Rhizobium sp. MTP-10005
  3jzd-assembly1_B  TM=6.217E-01  e=1.403E+00  Cupriavidus pinatubonensis JMP134
  4rk0-assembly1_B  TM=3.818E-01  e=1.992E+00  Enterococcus faecalis V583
  4r0m-assembly1_B  TM=3.167E-01  e=3.179E+00  Microcystis aeruginosa PCC 7806

Foldseek 3Di:
DVVCVVVPVCQPPPQADPPPDPVLVVLLLVLQQLDPEAAFAPDPPPPTPVVVVVSCVPSVHDHPHYDHNCVLLVLLLDPVNLVVPLQFQEEEEEQCRVLLVCLSCVVSNRDNDLYYFYARGPVCLVVSLVVVLVSCVVPNGQEYAYQHPSSLSNSQVSCVVSVHHRDPSHVSSQLSNVQVVVVHRSNPDPDDRDD